Protein AF-A0A4Q5QWU9-F1 (afdb_monomer_lite)

Structure (mmCIF, N/CA/C/O backbone):
data_AF-A0A4Q5QWU9-F1
#
_entry.id   AF-A0A4Q5QWU9-F1
#
loop_
_atom_site.group_PDB
_atom_site.id
_atom_site.type_symbol
_atom_site.label_atom_id
_atom_site.label_alt_id
_atom_site.label_comp_id
_atom_site.label_asym_id
_atom_site.label_entity_id
_atom_site.label_seq_id
_atom_site.pdbx_PDB_ins_code
_atom_site.Cartn_x
_atom_site.Cartn_y
_atom_site.Cartn_z
_atom_site.occupancy
_atom_site.B_iso_or_equiv
_atom_site.auth_seq_id
_atom_site.auth_comp_id
_atom_site.auth_asym_id
_atom_site.auth_atom_id
_atom_site.pdbx_PDB_model_num
ATOM 1 N N . MET A 1 1 ? 18.704 -26.999 32.650 1.00 49.12 1 MET A N 1
ATOM 2 C CA . MET A 1 1 ? 18.261 -26.729 31.264 1.00 49.12 1 MET A CA 1
ATOM 3 C C . MET A 1 1 ? 18.144 -25.223 31.083 1.00 49.12 1 MET A C 1
ATOM 5 O O . MET A 1 1 ? 17.363 -24.600 31.787 1.00 49.12 1 MET A O 1
ATOM 9 N N . LYS A 1 2 ? 18.986 -24.620 30.233 1.00 46.88 2 LYS A N 1
ATOM 10 C CA . LYS A 1 2 ? 18.910 -23.190 29.887 1.00 46.88 2 LYS A CA 1
ATOM 11 C C . LYS A 1 2 ? 17.572 -22.952 29.181 1.00 46.88 2 LYS A C 1
ATOM 13 O O . LYS A 1 2 ? 17.348 -23.549 28.132 1.00 46.88 2 LYS A O 1
ATOM 18 N N . ASN A 1 3 ? 16.710 -22.102 29.743 1.00 41.75 3 ASN A N 1
ATOM 19 C CA . ASN A 1 3 ? 15.566 -21.567 29.003 1.00 41.75 3 ASN A CA 1
ATOM 20 C C . ASN A 1 3 ? 16.089 -21.004 27.673 1.00 41.75 3 ASN A C 1
ATOM 22 O O . ASN A 1 3 ? 17.043 -20.215 27.708 1.00 41.75 3 ASN A O 1
ATOM 26 N N . PRO A 1 4 ? 15.534 -21.397 26.513 1.00 54.53 4 PRO A N 1
ATOM 27 C CA . PRO A 1 4 ? 15.904 -20.749 25.271 1.00 54.53 4 PRO A CA 1
ATOM 28 C C . PRO A 1 4 ? 15.567 -19.265 25.422 1.00 54.53 4 PRO A C 1
ATOM 30 O O . PRO A 1 4 ? 14.455 -18.902 25.814 1.00 54.53 4 PRO A O 1
ATOM 33 N N . LEU A 1 5 ? 16.567 -18.413 25.184 1.00 51.91 5 LEU A N 1
ATOM 34 C CA . LEU A 1 5 ? 16.400 -16.963 25.162 1.00 51.91 5 LEU A CA 1
ATOM 35 C C . LEU A 1 5 ? 15.169 -16.632 24.303 1.00 51.91 5 LEU A C 1
ATOM 37 O O . LEU A 1 5 ? 15.026 -17.223 23.228 1.00 51.91 5 LEU A O 1
ATOM 41 N N . PRO A 1 6 ? 14.283 -15.715 24.737 1.00 49.53 6 PRO A N 1
ATOM 42 C CA . PRO A 1 6 ? 13.127 -15.345 23.941 1.00 49.53 6 PRO A CA 1
ATOM 43 C C . PRO A 1 6 ? 13.640 -14.878 22.583 1.00 49.53 6 PRO A C 1
ATOM 45 O O . PRO A 1 6 ? 14.413 -13.918 22.502 1.00 49.53 6 PRO A O 1
ATOM 48 N N . ARG A 1 7 ? 13.259 -15.604 21.524 1.00 50.22 7 ARG A N 1
ATOM 49 C CA . ARG A 1 7 ? 13.547 -15.241 20.136 1.00 50.22 7 ARG A CA 1
ATOM 50 C C . ARG A 1 7 ? 13.117 -13.783 20.013 1.00 50.22 7 ARG A C 1
ATOM 52 O O . ARG A 1 7 ? 11.936 -13.492 20.202 1.00 50.22 7 ARG A O 1
ATOM 59 N N . LYS A 1 8 ? 14.072 -12.859 19.842 1.00 44.19 8 LYS A N 1
ATOM 60 C CA . LYS A 1 8 ? 13.783 -11.425 19.727 1.00 44.19 8 LYS A CA 1
ATOM 61 C C . LYS A 1 8 ? 12.936 -11.255 18.470 1.00 44.19 8 LYS A C 1
ATOM 63 O O . LYS A 1 8 ? 13.466 -11.163 17.371 1.00 44.19 8 LYS A O 1
ATOM 68 N N . SER A 1 9 ? 11.621 -11.320 18.645 1.00 51.06 9 SER A N 1
ATOM 69 C CA . SER A 1 9 ? 10.653 -11.092 17.590 1.00 51.06 9 SER A CA 1
ATOM 70 C C . SER A 1 9 ? 10.872 -9.679 17.068 1.00 51.06 9 SER A C 1
ATOM 72 O O . SER A 1 9 ? 11.022 -8.739 17.855 1.00 51.06 9 SER A O 1
ATOM 74 N N . ILE A 1 10 ? 10.887 -9.541 15.744 1.00 51.66 10 ILE A N 1
ATOM 75 C CA . ILE A 1 10 ? 10.940 -8.256 15.032 1.00 51.66 10 ILE A CA 1
ATOM 76 C C . ILE A 1 10 ? 9.802 -7.326 15.517 1.00 51.66 10 ILE A C 1
ATOM 78 O O . ILE A 1 10 ? 9.908 -6.101 15.460 1.00 51.66 10 ILE A O 1
ATOM 82 N N . PHE A 1 11 ? 8.752 -7.895 16.120 1.00 54.22 11 PHE A N 1
ATOM 83 C CA . PHE A 1 11 ? 7.565 -7.198 16.587 1.00 54.22 11 PHE A CA 1
ATOM 84 C C . PHE A 1 11 ? 7.620 -6.809 18.073 1.00 54.22 11 PHE A C 1
ATOM 86 O O . PHE A 1 11 ? 6.927 -7.380 18.913 1.00 54.22 11 PHE A O 1
ATOM 93 N N . ARG A 1 12 ? 8.433 -5.800 18.424 1.00 59.25 12 ARG A N 1
ATOM 94 C CA . ARG A 1 12 ? 8.464 -5.233 19.794 1.00 59.25 12 ARG A CA 1
ATOM 95 C C . ARG A 1 12 ? 7.274 -4.323 20.122 1.00 59.25 12 ARG A C 1
ATOM 97 O O . ARG A 1 12 ? 6.899 -4.208 21.284 1.00 59.25 12 ARG A O 1
ATOM 104 N N . THR A 1 13 ? 6.690 -3.664 19.123 1.00 75.00 13 THR A N 1
ATOM 105 C CA . THR A 1 13 ? 5.561 -2.727 19.280 1.00 75.00 13 THR A CA 1
ATOM 106 C C . THR A 1 13 ? 4.543 -2.934 18.164 1.00 75.00 13 THR A C 1
ATOM 108 O O . THR A 1 13 ? 4.892 -3.446 17.104 1.00 75.00 13 THR A O 1
ATOM 111 N N . LYS A 1 14 ? 3.291 -2.491 18.333 1.00 77.56 14 LYS A N 1
ATOM 112 C CA . LYS A 1 14 ? 2.262 -2.608 17.278 1.00 77.56 14 LYS A CA 1
ATOM 113 C C . LYS A 1 14 ? 2.623 -1.909 15.954 1.00 77.56 14 LYS A C 1
ATOM 115 O O . LYS A 1 14 ? 2.041 -2.238 14.932 1.00 77.56 14 LYS A O 1
ATOM 120 N N . PHE A 1 15 ? 3.578 -0.975 15.972 1.00 86.69 15 PHE A N 1
ATOM 121 C CA . PHE A 1 15 ? 4.053 -0.246 14.790 1.00 86.69 15 PHE A CA 1
ATOM 122 C C . PHE A 1 15 ? 5.257 -0.900 14.100 1.00 86.69 15 PHE A C 1
ATOM 124 O O . PHE A 1 15 ? 5.621 -0.487 13.009 1.00 86.69 15 PHE A O 1
ATOM 131 N N . SER A 1 16 ? 5.853 -1.945 14.678 1.00 87.38 16 SER A N 1
ATOM 132 C CA . SER A 1 16 ? 6.936 -2.720 14.042 1.00 87.38 16 SER A CA 1
ATOM 133 C C . SER A 1 16 ? 6.596 -3.205 12.626 1.00 87.38 16 SER A C 1
ATOM 135 O O . SER A 1 16 ? 7.453 -3.165 11.749 1.00 87.38 16 SER A O 1
ATOM 137 N N . ILE A 1 17 ? 5.332 -3.568 12.376 1.00 89.44 17 ILE A N 1
ATOM 138 C CA . ILE A 1 17 ? 4.850 -3.946 11.042 1.00 89.44 17 ILE A CA 1
ATOM 139 C C . ILE A 1 17 ? 4.966 -2.800 10.027 1.00 89.44 17 ILE A C 1
ATOM 141 O O . ILE A 1 17 ? 5.280 -3.051 8.874 1.00 89.44 17 ILE A O 1
ATOM 145 N N . VAL A 1 18 ? 4.785 -1.544 10.447 1.00 92.31 18 VAL A N 1
ATOM 146 C CA . VAL A 1 18 ? 4.931 -0.370 9.569 1.00 92.31 18 VAL A CA 1
ATOM 147 C C . VAL A 1 18 ? 6.374 -0.256 9.086 1.00 92.31 18 VAL A C 1
ATOM 149 O O . VAL A 1 18 ? 6.605 -0.080 7.895 1.00 92.31 18 VAL A O 1
ATOM 152 N N . TYR A 1 19 ? 7.345 -0.438 9.985 1.00 91.56 19 TYR A N 1
ATOM 153 C CA . TYR A 1 19 ? 8.763 -0.436 9.619 1.00 91.56 19 TYR A CA 1
ATOM 154 C C . TYR A 1 19 ? 9.132 -1.621 8.721 1.00 91.56 19 TYR A C 1
ATOM 156 O O . TYR A 1 19 ? 9.894 -1.449 7.774 1.00 91.56 19 TYR A O 1
ATOM 164 N N . ALA A 1 20 ? 8.573 -2.808 8.984 1.00 91.94 20 ALA A N 1
ATOM 165 C CA . ALA A 1 20 ? 8.790 -3.983 8.141 1.00 91.94 20 ALA A CA 1
ATOM 166 C C . ALA A 1 20 ? 8.251 -3.771 6.717 1.00 91.94 20 ALA A C 1
ATOM 168 O O . ALA A 1 20 ? 8.936 -4.093 5.751 1.00 91.94 20 ALA A O 1
ATOM 169 N N . LEU A 1 21 ? 7.058 -3.183 6.581 1.00 93.50 21 LEU A N 1
ATOM 170 C CA . LEU A 1 21 ? 6.472 -2.854 5.282 1.00 93.50 21 LEU A CA 1
ATOM 171 C C . LEU A 1 21 ? 7.240 -1.750 4.558 1.00 93.50 21 LEU A C 1
ATOM 173 O O . LEU A 1 21 ? 7.446 -1.857 3.355 1.00 93.50 21 LEU A O 1
ATOM 177 N N . LEU A 1 22 ? 7.696 -0.722 5.276 1.00 95.19 22 LEU A N 1
ATOM 178 C CA . LEU A 1 22 ? 8.539 0.328 4.707 1.00 95.19 22 LEU A CA 1
ATOM 179 C C . LEU A 1 22 ? 9.830 -0.268 4.140 1.00 95.19 22 LEU A C 1
ATOM 181 O O . LEU A 1 22 ? 10.162 -0.024 2.983 1.00 95.19 22 LEU A O 1
ATOM 185 N N . LEU A 1 23 ? 10.520 -1.106 4.920 1.00 94.44 23 LEU A N 1
ATOM 186 C CA . LEU A 1 23 ? 11.720 -1.800 4.458 1.00 94.44 23 LEU A CA 1
ATOM 187 C C . LEU A 1 23 ? 11.419 -2.693 3.249 1.00 94.44 23 LEU A C 1
ATOM 189 O O . LEU A 1 23 ? 12.174 -2.678 2.284 1.00 94.44 23 LEU A O 1
ATOM 193 N N . PHE A 1 24 ? 10.306 -3.430 3.277 1.00 94.88 24 PHE A N 1
ATOM 194 C CA . PHE A 1 24 ? 9.885 -4.270 2.159 1.00 94.88 24 PHE A CA 1
ATOM 195 C C . PHE A 1 24 ? 9.682 -3.458 0.872 1.00 94.88 24 PHE A C 1
ATOM 197 O O . PHE A 1 24 ? 10.197 -3.856 -0.169 1.00 94.88 24 PHE A O 1
ATOM 204 N N . VAL A 1 25 ? 9.006 -2.304 0.939 1.00 96.06 25 VAL A N 1
ATOM 205 C CA . VAL A 1 25 ? 8.810 -1.408 -0.217 1.00 96.06 25 VAL A CA 1
ATOM 206 C C . VAL A 1 25 ? 10.153 -0.918 -0.755 1.00 96.06 25 VAL A C 1
ATOM 208 O O . VAL A 1 25 ? 10.380 -0.982 -1.960 1.00 96.06 25 VAL A O 1
ATOM 211 N N . LEU A 1 26 ? 11.058 -0.465 0.120 1.00 97.19 26 LEU A N 1
ATOM 212 C CA . LEU A 1 26 ? 12.381 0.021 -0.285 1.00 97.19 26 LEU A CA 1
ATOM 213 C C . LEU A 1 26 ? 13.220 -1.082 -0.938 1.00 97.19 26 LEU A C 1
ATOM 215 O O . LEU A 1 26 ? 13.823 -0.859 -1.984 1.00 97.19 26 LEU A O 1
ATOM 219 N N . CYS A 1 27 ? 13.233 -2.282 -0.354 1.00 96.88 27 CYS A N 1
ATOM 220 C CA . CYS A 1 27 ? 13.931 -3.429 -0.926 1.00 96.88 27 CYS A CA 1
ATOM 221 C C . CYS A 1 27 ? 13.339 -3.823 -2.281 1.00 96.88 27 CYS A C 1
ATOM 223 O O . CYS A 1 27 ? 14.091 -4.033 -3.227 1.00 96.88 27 CYS A O 1
ATOM 225 N N . LEU A 1 28 ? 12.011 -3.894 -2.397 1.00 97.25 28 LEU A N 1
ATOM 226 C CA . LEU A 1 28 ? 11.349 -4.241 -3.650 1.00 97.25 28 LEU A CA 1
ATOM 227 C C . LEU A 1 28 ? 11.597 -3.183 -4.733 1.00 97.25 28 LEU A C 1
ATOM 229 O O . LEU A 1 28 ? 11.886 -3.549 -5.869 1.00 97.25 28 LEU A O 1
ATOM 233 N N . SER A 1 29 ? 11.544 -1.891 -4.395 1.00 96.69 29 SER A N 1
ATOM 234 C CA . SER A 1 29 ? 11.828 -0.814 -5.352 1.00 96.69 29 SER A CA 1
ATOM 235 C C . SER A 1 29 ? 13.288 -0.828 -5.803 1.00 96.69 29 SER A C 1
ATOM 237 O O . SER A 1 29 ? 13.567 -0.712 -6.994 1.00 96.69 29 SER A O 1
ATOM 239 N N . LEU A 1 30 ? 14.229 -1.071 -4.883 1.00 97.00 30 LEU A N 1
ATOM 240 C CA . LEU A 1 30 ? 15.642 -1.225 -5.224 1.00 97.00 30 LEU A CA 1
ATOM 241 C C . LEU A 1 30 ? 15.872 -2.430 -6.144 1.00 97.00 30 LEU A C 1
ATOM 243 O O . LEU A 1 30 ? 16.570 -2.301 -7.146 1.00 97.00 30 LEU A O 1
ATOM 247 N N . LEU A 1 31 ? 15.269 -3.582 -5.836 1.00 97.06 31 LEU A N 1
ATOM 248 C CA . LEU A 1 31 ? 15.338 -4.775 -6.686 1.00 97.06 31 LEU A CA 1
ATOM 249 C C . LEU A 1 31 ? 14.749 -4.506 -8.071 1.00 97.06 31 LEU A C 1
ATOM 251 O O . LEU A 1 31 ? 15.361 -4.873 -9.071 1.00 97.06 31 LEU A O 1
ATOM 255 N N . THR A 1 32 ? 13.610 -3.813 -8.128 1.00 96.56 32 THR A N 1
ATOM 256 C CA . THR A 1 32 ? 12.978 -3.407 -9.387 1.00 96.56 32 THR A CA 1
ATOM 257 C C . THR A 1 32 ? 13.928 -2.503 -10.169 1.00 96.56 32 THR A C 1
ATOM 259 O O . THR A 1 32 ? 14.286 -2.834 -11.292 1.00 96.56 32 THR A O 1
ATOM 262 N N . ARG A 1 33 ? 14.479 -1.445 -9.563 1.00 95.31 33 ARG A N 1
ATOM 263 C CA . ARG A 1 33 ? 15.444 -0.550 -10.222 1.00 95.31 33 ARG A CA 1
ATOM 264 C C . ARG A 1 33 ? 16.677 -1.280 -10.745 1.00 95.31 33 ARG A C 1
ATOM 266 O O . ARG A 1 33 ? 17.085 -1.024 -11.872 1.00 95.31 33 ARG A O 1
ATOM 273 N N . ILE A 1 34 ? 17.259 -2.181 -9.951 1.00 95.25 34 ILE A N 1
ATOM 274 C CA . ILE A 1 34 ? 18.391 -3.007 -10.389 1.00 95.25 34 ILE A CA 1
ATOM 275 C C . ILE A 1 34 ? 17.973 -3.842 -11.600 1.00 95.25 34 ILE A C 1
ATOM 277 O O . ILE A 1 34 ? 18.676 -3.836 -12.603 1.00 95.25 34 ILE A O 1
ATOM 281 N N . SER A 1 35 ? 16.819 -4.511 -11.539 1.00 95.06 35 SER A N 1
ATOM 282 C CA . SER A 1 35 ? 16.332 -5.334 -12.648 1.00 95.06 35 SER A CA 1
ATOM 283 C C . SER A 1 35 ? 16.125 -4.524 -13.929 1.00 95.06 35 SER A C 1
ATOM 285 O O . SER A 1 35 ? 16.582 -4.953 -14.984 1.00 95.06 35 SER A O 1
ATOM 287 N N . LEU A 1 36 ? 15.541 -3.324 -13.838 1.00 93.94 36 LEU A N 1
ATOM 288 C CA . LEU A 1 36 ? 15.345 -2.435 -14.984 1.00 93.94 36 LEU A CA 1
ATOM 289 C C . LEU A 1 36 ? 16.685 -1.961 -15.550 1.00 93.94 36 LEU A C 1
ATOM 291 O O . LEU A 1 36 ? 16.904 -2.035 -16.755 1.00 93.94 36 LEU A O 1
ATOM 295 N N . PHE A 1 37 ? 17.618 -1.551 -14.690 1.00 91.69 37 PHE A N 1
ATOM 296 C CA . PHE A 1 37 ? 18.948 -1.118 -15.115 1.00 91.69 37 PHE A CA 1
ATOM 297 C C . PHE A 1 37 ? 19.704 -2.213 -15.883 1.00 91.69 37 PHE A C 1
ATOM 299 O O . PHE A 1 37 ? 20.356 -1.917 -16.879 1.00 91.69 37 PHE A O 1
ATOM 306 N N . LEU A 1 38 ? 19.565 -3.483 -15.484 1.00 90.94 38 LEU A N 1
ATOM 307 C CA . LEU A 1 38 ? 20.198 -4.615 -16.172 1.00 90.94 38 LEU A CA 1
ATOM 308 C C . LEU A 1 38 ? 19.680 -4.843 -17.603 1.00 90.94 38 LEU A C 1
ATOM 310 O O . LEU A 1 38 ? 20.369 -5.483 -18.392 1.00 90.94 38 LEU A O 1
ATOM 314 N N . THR A 1 39 ? 18.496 -4.331 -17.950 1.00 91.25 39 THR A N 1
ATOM 315 C CA . THR A 1 39 ? 17.954 -4.422 -19.321 1.00 91.25 39 THR A CA 1
ATOM 316 C C . THR A 1 39 ? 18.493 -3.336 -20.255 1.00 91.25 39 THR A C 1
ATOM 318 O O . THR A 1 39 ? 18.392 -3.462 -21.477 1.00 91.25 39 THR A O 1
ATOM 321 N N . VAL A 1 40 ? 19.096 -2.275 -19.708 1.00 86.31 40 VAL A N 1
ATOM 322 C CA . VAL A 1 40 ? 19.572 -1.132 -20.490 1.00 86.31 40 VAL A CA 1
ATOM 323 C C . VAL A 1 40 ? 20.810 -1.529 -21.293 1.00 86.31 40 VAL A C 1
ATOM 325 O O . VAL A 1 40 ? 21.903 -1.726 -20.764 1.00 86.31 40 VAL A O 1
ATOM 328 N N . SER A 1 41 ? 20.643 -1.616 -22.611 1.00 69.81 41 SER A N 1
ATOM 329 C CA . SER A 1 41 ? 21.711 -1.958 -23.552 1.00 69.81 41 SER A CA 1
ATOM 330 C C . SER A 1 41 ? 22.422 -0.703 -24.060 1.00 69.81 41 SER A C 1
ATOM 332 O O . SER A 1 41 ? 22.253 -0.304 -25.208 1.00 69.81 41 SER A O 1
ATOM 334 N N . SER A 1 42 ? 23.235 -0.062 -23.222 1.00 66.50 42 SER A N 1
ATOM 335 C CA . SER A 1 42 ? 24.051 1.082 -23.653 1.00 66.50 42 SER A CA 1
ATOM 336 C C . SER A 1 42 ? 25.473 0.997 -23.111 1.00 66.50 42 SER A C 1
ATOM 338 O O . SER A 1 42 ? 25.715 1.091 -21.907 1.00 66.50 42 SER 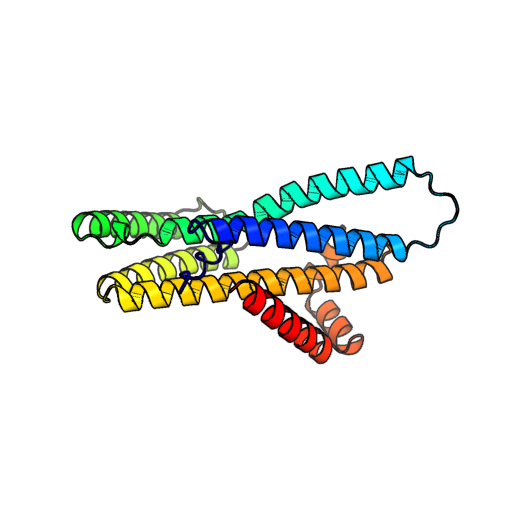A O 1
ATOM 340 N N . LYS A 1 43 ? 26.435 0.842 -24.024 1.00 69.75 43 LYS A N 1
ATOM 341 C CA . LYS A 1 43 ? 27.862 0.960 -23.716 1.00 69.75 43 LYS A CA 1
ATOM 342 C C . LYS A 1 43 ? 28.205 2.446 -23.587 1.00 69.75 43 LYS A C 1
ATOM 344 O O . LYS A 1 43 ? 28.009 3.185 -24.545 1.00 69.75 43 LYS A O 1
ATOM 349 N N . GLY A 1 44 ? 28.730 2.863 -22.434 1.00 80.12 44 GLY A N 1
ATOM 350 C CA . GLY A 1 44 ? 29.302 4.205 -22.254 1.00 80.12 44 GLY A CA 1
ATOM 351 C C . GLY A 1 44 ? 28.564 5.157 -21.309 1.00 80.12 44 GLY A C 1
ATOM 352 O O . GLY A 1 44 ? 28.945 6.322 -21.266 1.00 80.12 44 GLY A O 1
ATOM 353 N N . ILE A 1 45 ? 27.565 4.703 -20.538 1.00 84.44 45 ILE A N 1
ATOM 354 C CA . ILE A 1 45 ? 27.003 5.537 -19.459 1.00 84.44 45 ILE A CA 1
ATOM 355 C C . ILE A 1 45 ? 28.094 5.748 -18.393 1.00 84.44 45 ILE A C 1
ATOM 357 O O . ILE A 1 45 ? 28.631 4.757 -17.881 1.00 84.44 45 ILE A O 1
ATOM 361 N N . PRO A 1 46 ? 28.447 6.998 -18.048 1.00 90.88 46 PRO A N 1
ATOM 362 C CA . PRO A 1 46 ? 29.416 7.256 -16.997 1.00 90.88 46 PRO A CA 1
ATOM 363 C C . PRO A 1 46 ? 28.848 6.833 -15.636 1.00 90.88 46 PRO A C 1
ATOM 365 O O . PRO A 1 46 ? 27.656 6.956 -15.356 1.00 90.88 46 PRO A O 1
ATOM 368 N N . LEU A 1 47 ? 29.721 6.335 -14.758 1.00 88.94 47 LEU A N 1
ATOM 369 C CA . LEU A 1 47 ? 29.322 5.836 -13.437 1.00 88.94 47 LEU A CA 1
ATOM 370 C C . LEU A 1 47 ? 28.609 6.907 -12.590 1.00 88.94 47 LEU A C 1
ATOM 372 O O . LEU A 1 47 ? 27.758 6.572 -11.769 1.00 88.94 47 LEU A O 1
ATOM 376 N N . THR A 1 48 ? 28.940 8.182 -12.801 1.00 92.88 48 THR A N 1
ATOM 377 C CA . THR A 1 48 ? 28.312 9.329 -12.133 1.00 92.88 48 THR A CA 1
ATOM 378 C C . THR A 1 48 ? 26.807 9.365 -12.353 1.00 92.88 48 THR A C 1
ATOM 380 O O . THR A 1 48 ? 26.063 9.463 -11.382 1.00 92.88 48 THR A O 1
ATOM 383 N N . ASP A 1 49 ? 26.363 9.181 -13.594 1.00 90.81 49 ASP A N 1
ATOM 384 C CA . ASP A 1 49 ? 24.953 9.290 -13.975 1.00 90.81 49 ASP A CA 1
ATOM 385 C C . ASP A 1 49 ? 24.154 8.108 -13.417 1.00 90.81 49 ASP A C 1
ATOM 387 O O . ASP A 1 49 ? 23.008 8.253 -12.993 1.00 90.81 49 ASP A O 1
ATOM 391 N N . VAL A 1 50 ? 24.784 6.928 -13.341 1.00 91.56 50 VAL A N 1
ATOM 392 C CA . VAL A 1 50 ? 24.192 5.748 -12.696 1.00 91.56 50 VAL A CA 1
ATOM 393 C C . VAL A 1 50 ? 24.002 5.997 -11.201 1.00 91.56 50 VAL A C 1
ATOM 395 O O . VAL A 1 50 ? 22.920 5.752 -10.669 1.00 91.56 50 VAL A O 1
ATOM 398 N N . ILE A 1 51 ? 25.028 6.500 -10.509 1.00 94.19 51 ILE A N 1
ATOM 399 C CA . ILE A 1 51 ? 24.938 6.810 -9.076 1.00 94.19 51 ILE A CA 1
ATOM 400 C C . ILE A 1 51 ? 23.858 7.866 -8.829 1.00 94.19 51 ILE A C 1
ATOM 402 O O . ILE A 1 51 ? 23.027 7.689 -7.937 1.00 94.19 51 ILE A O 1
ATOM 406 N N . GLU A 1 52 ? 23.831 8.928 -9.633 1.00 94.81 52 GLU A N 1
ATOM 407 C CA . GLU A 1 52 ? 22.833 9.990 -9.537 1.00 94.81 52 GLU A CA 1
ATOM 408 C C . GLU A 1 52 ? 21.411 9.446 -9.717 1.00 94.81 52 GLU A C 1
ATOM 410 O O . GLU A 1 52 ? 20.560 9.656 -8.850 1.00 94.81 52 GLU A O 1
ATOM 415 N N . ALA A 1 53 ? 21.162 8.657 -10.766 1.00 92.31 53 ALA A N 1
ATOM 416 C CA . ALA A 1 53 ? 19.857 8.047 -11.013 1.00 92.31 53 ALA A CA 1
ATOM 417 C C . ALA A 1 53 ? 19.404 7.144 -9.851 1.00 92.31 53 ALA A C 1
ATOM 419 O O . ALA A 1 53 ? 18.236 7.170 -9.449 1.00 92.31 53 ALA A O 1
ATOM 420 N N . PHE A 1 54 ? 20.320 6.364 -9.269 1.00 95.56 54 PHE A N 1
ATOM 421 C CA . PHE A 1 54 ? 20.010 5.511 -8.122 1.00 95.56 54 PHE A CA 1
ATOM 422 C C . PHE A 1 54 ? 19.725 6.311 -6.848 1.00 95.56 54 PHE A C 1
ATOM 424 O O . PHE A 1 54 ? 18.821 5.924 -6.102 1.00 95.56 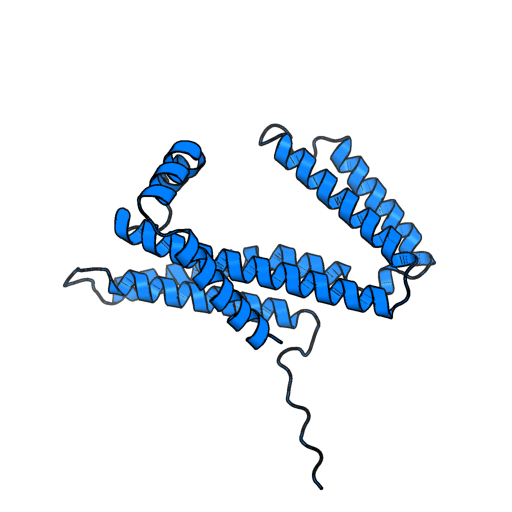54 PHE A O 1
ATOM 431 N N . LEU A 1 55 ? 20.441 7.411 -6.603 1.00 97.00 55 LEU A N 1
ATOM 432 C CA . LEU A 1 55 ? 20.224 8.288 -5.449 1.00 97.00 55 LEU A CA 1
ATOM 433 C C . LEU A 1 55 ? 18.907 9.059 -5.558 1.00 97.00 55 LEU A C 1
ATOM 435 O O . LEU A 1 55 ? 18.123 9.052 -4.608 1.00 97.00 55 LEU A O 1
ATOM 439 N N . ILE A 1 56 ? 18.628 9.663 -6.717 1.00 95.88 56 ILE A N 1
ATOM 440 C CA . ILE A 1 56 ? 17.353 10.346 -6.987 1.00 95.88 56 ILE A CA 1
ATOM 441 C C . ILE A 1 56 ? 16.201 9.350 -6.844 1.00 95.88 56 ILE A C 1
ATOM 443 O O . ILE A 1 56 ? 15.222 9.617 -6.144 1.00 95.88 56 ILE A O 1
ATOM 447 N N . GLY A 1 57 ? 16.345 8.164 -7.440 1.00 95.31 57 GLY A N 1
ATOM 448 C CA . GLY A 1 57 ? 15.358 7.100 -7.322 1.00 95.31 57 GLY A CA 1
ATOM 449 C C . GLY A 1 57 ? 15.139 6.661 -5.873 1.00 95.31 57 GLY A C 1
ATOM 450 O O . GLY A 1 57 ? 13.999 6.486 -5.456 1.00 95.31 57 GLY A O 1
ATOM 451 N N . PHE A 1 58 ? 16.201 6.518 -5.076 1.00 96.31 58 PHE A N 1
ATOM 452 C CA . PHE A 1 58 ? 16.080 6.150 -3.664 1.00 96.31 58 PHE A CA 1
ATOM 453 C C . PHE A 1 58 ? 15.371 7.235 -2.843 1.00 96.31 58 PHE A C 1
ATOM 455 O O . PHE A 1 58 ? 14.539 6.915 -1.995 1.00 96.31 58 PHE A O 1
ATOM 462 N N . GLY A 1 59 ? 15.636 8.515 -3.124 1.00 97.31 59 GLY A N 1
ATOM 463 C CA . GLY A 1 59 ? 14.902 9.629 -2.520 1.00 97.31 59 GLY A CA 1
ATOM 464 C C . GLY A 1 59 ? 13.402 9.568 -2.826 1.00 97.31 59 GLY A C 1
ATOM 465 O O . GLY A 1 59 ? 12.578 9.714 -1.920 1.00 97.31 59 GLY A O 1
ATOM 466 N N . TYR A 1 60 ? 13.043 9.274 -4.079 1.00 94.94 60 TYR A N 1
ATOM 467 C CA . TYR A 1 60 ? 11.652 9.062 -4.480 1.00 94.94 60 TYR A CA 1
ATOM 468 C C . TYR A 1 60 ? 11.026 7.857 -3.763 1.00 94.94 60 TYR A C 1
ATOM 470 O O . TYR A 1 60 ? 9.925 7.969 -3.226 1.00 94.94 60 TYR A O 1
ATOM 478 N N . ASP A 1 61 ? 11.737 6.731 -3.669 1.00 95.88 61 ASP A N 1
ATOM 479 C CA . ASP A 1 61 ? 11.246 5.545 -2.958 1.00 95.88 61 ASP A CA 1
ATOM 480 C C . ASP A 1 61 ? 10.988 5.824 -1.479 1.00 95.88 61 ASP A C 1
ATOM 482 O O . ASP A 1 61 ? 10.003 5.337 -0.927 1.00 95.88 61 ASP A O 1
ATOM 486 N N . LEU A 1 62 ? 11.852 6.602 -0.821 1.00 96.44 62 LEU A N 1
ATOM 487 C CA . LEU A 1 62 ? 11.678 6.982 0.579 1.00 96.44 62 LEU A CA 1
ATOM 488 C C . LEU A 1 62 ? 10.387 7.786 0.769 1.00 96.44 62 LEU A C 1
ATOM 490 O O . LEU A 1 62 ? 9.608 7.509 1.682 1.00 96.44 62 LEU A O 1
ATOM 494 N N . LEU A 1 63 ? 10.137 8.748 -0.120 1.00 96.88 63 LEU A N 1
ATOM 495 C CA . LEU A 1 63 ? 8.938 9.577 -0.080 1.00 96.88 63 LEU A CA 1
ATOM 496 C C . LEU A 1 63 ? 7.680 8.740 -0.342 1.00 96.88 63 LEU A C 1
ATOM 498 O O . LEU A 1 63 ? 6.737 8.776 0.450 1.00 96.88 63 LEU A O 1
ATOM 502 N N . ILE A 1 64 ? 7.676 7.943 -1.412 1.00 94.50 64 ILE A N 1
ATOM 503 C CA . ILE A 1 64 ? 6.523 7.120 -1.788 1.00 94.50 64 ILE A CA 1
ATOM 504 C C . ILE A 1 64 ? 6.256 6.023 -0.758 1.00 94.50 64 ILE A C 1
ATOM 506 O O . ILE A 1 64 ? 5.111 5.839 -0.356 1.00 94.50 64 ILE A O 1
ATOM 510 N N . SER A 1 65 ? 7.282 5.323 -0.271 1.00 94.81 65 SER A N 1
ATOM 511 C CA . SER A 1 65 ? 7.115 4.313 0.783 1.00 94.81 65 SER A CA 1
ATOM 512 C C . SER A 1 65 ? 6.557 4.926 2.067 1.00 94.81 65 SER A C 1
ATOM 514 O O . SER A 1 65 ? 5.663 4.337 2.676 1.00 94.81 65 SER A O 1
ATOM 516 N N . GLY A 1 66 ? 7.002 6.134 2.432 1.00 94.06 66 GLY A N 1
ATOM 517 C CA . GLY A 1 66 ? 6.439 6.918 3.528 1.00 94.06 66 GLY A CA 1
ATOM 518 C C . GLY A 1 66 ? 4.942 7.166 3.354 1.00 94.06 66 GLY A C 1
ATOM 519 O O . GLY A 1 66 ? 4.175 6.896 4.275 1.00 94.06 66 GLY A O 1
ATOM 520 N N . LEU A 1 67 ? 4.508 7.601 2.167 1.00 95.06 67 LEU A N 1
ATOM 521 C CA . LEU A 1 67 ? 3.090 7.817 1.856 1.00 95.06 67 LEU A CA 1
ATOM 522 C C . LEU A 1 67 ? 2.279 6.515 1.889 1.00 95.06 67 LEU A C 1
ATOM 524 O O . LEU A 1 67 ? 1.198 6.468 2.479 1.00 95.06 67 LEU A O 1
ATOM 528 N N . LEU A 1 68 ? 2.812 5.443 1.302 1.00 94.62 68 LEU A N 1
ATOM 529 C CA . LEU A 1 68 ? 2.133 4.153 1.186 1.00 94.62 68 LEU A CA 1
ATOM 530 C C . LEU A 1 68 ? 1.841 3.508 2.545 1.00 94.62 68 LEU A C 1
ATOM 532 O O . LEU A 1 68 ? 0.824 2.832 2.694 1.00 94.62 68 LEU A O 1
ATOM 536 N N . VAL A 1 69 ? 2.688 3.719 3.557 1.00 93.25 69 VAL A N 1
ATOM 537 C CA . VAL A 1 69 ? 2.467 3.125 4.885 1.00 93.25 69 VAL A CA 1
ATOM 538 C C . VAL A 1 69 ? 1.501 3.922 5.772 1.00 93.25 69 VAL A C 1
ATOM 540 O O . VAL A 1 69 ? 1.030 3.383 6.780 1.00 93.25 69 VAL A O 1
ATOM 543 N N . ILE A 1 70 ? 1.148 5.165 5.411 1.00 93.50 70 ILE A N 1
ATOM 544 C CA . ILE A 1 70 ? 0.249 6.030 6.200 1.00 93.50 70 ILE A CA 1
ATOM 545 C C . ILE A 1 70 ? -1.109 5.364 6.477 1.00 93.50 70 ILE A C 1
ATOM 547 O O . ILE A 1 70 ? -1.496 5.316 7.649 1.00 93.50 70 ILE A O 1
ATOM 551 N N . PRO A 1 71 ? -1.835 4.794 5.491 1.00 90.62 71 PRO A N 1
ATOM 552 C CA . PRO A 1 71 ? -3.131 4.165 5.749 1.00 90.62 71 PRO A CA 1
ATOM 553 C C . PRO A 1 71 ? -3.057 3.031 6.782 1.00 90.62 71 PRO A C 1
ATOM 555 O O . PRO A 1 71 ? -3.934 2.900 7.640 1.00 90.62 71 PRO A O 1
ATOM 558 N N . ILE A 1 72 ? -1.979 2.241 6.756 1.00 91.31 72 ILE A N 1
ATOM 559 C CA . ILE A 1 72 ? -1.752 1.144 7.707 1.00 91.31 72 ILE A CA 1
ATOM 560 C C . ILE A 1 72 ? -1.413 1.702 9.091 1.00 91.31 72 ILE A C 1
ATOM 562 O O . ILE A 1 72 ? -1.954 1.234 10.096 1.00 91.31 72 ILE A O 1
ATOM 566 N N . ALA A 1 73 ? -0.566 2.730 9.164 1.00 92.56 73 ALA A N 1
ATOM 567 C CA . ALA A 1 73 ? -0.245 3.401 10.418 1.00 92.56 73 ALA A CA 1
ATOM 568 C C . ALA A 1 73 ? -1.507 3.987 11.077 1.00 92.56 73 ALA A C 1
ATOM 570 O O . ALA A 1 73 ? -1.754 3.724 12.257 1.00 92.56 73 ALA A O 1
ATOM 571 N N . ILE A 1 74 ? -2.353 4.683 10.308 1.00 90.94 74 ILE A N 1
ATOM 572 C CA . ILE A 1 74 ? -3.653 5.201 10.759 1.00 90.94 74 ILE A CA 1
ATOM 573 C C . ILE A 1 74 ? -4.535 4.051 11.254 1.00 90.94 74 ILE A C 1
ATOM 575 O O . ILE A 1 74 ? -5.067 4.115 12.363 1.00 90.94 74 ILE A O 1
ATOM 579 N N . HIS A 1 75 ? -4.647 2.959 10.493 1.00 90.12 75 HIS A N 1
ATOM 580 C CA . HIS A 1 75 ? -5.431 1.795 10.905 1.00 90.12 75 HIS A CA 1
ATOM 581 C C . HIS A 1 75 ? -5.007 1.265 12.287 1.00 90.12 75 HIS A C 1
ATOM 583 O O . HIS A 1 75 ? -5.864 0.988 13.130 1.00 90.12 75 HIS A O 1
ATOM 589 N N . LEU A 1 76 ? -3.699 1.164 12.547 1.00 90.88 76 LEU A N 1
ATOM 590 C CA . LEU A 1 76 ? -3.121 0.670 13.806 1.00 90.88 76 LEU A CA 1
ATOM 591 C C . LEU A 1 76 ? -3.317 1.618 15.000 1.00 90.88 76 LEU A C 1
ATOM 593 O O . LEU A 1 76 ? -3.356 1.168 16.157 1.00 90.88 76 LEU A O 1
ATOM 597 N N . VAL A 1 77 ? -3.454 2.925 14.760 1.00 90.00 77 VAL A N 1
ATOM 598 C CA . VAL A 1 77 ? -3.796 3.898 15.811 1.00 90.00 77 VAL A CA 1
ATOM 599 C C . VAL A 1 77 ? -5.156 3.544 16.414 1.00 90.00 77 VAL A C 1
ATOM 601 O O . V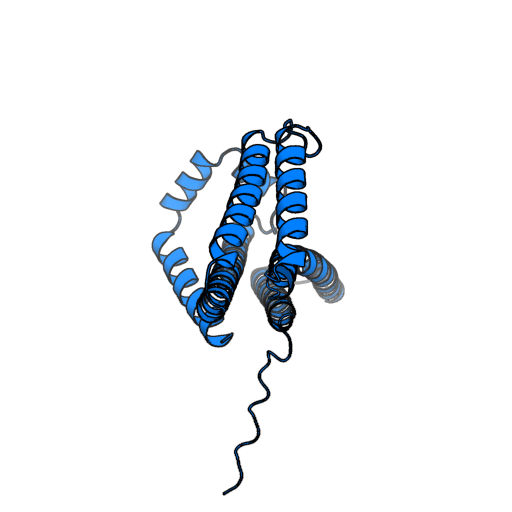AL A 1 77 ? -5.265 3.389 17.633 1.00 90.00 77 VAL A O 1
ATOM 604 N N . PHE A 1 78 ? -6.152 3.267 15.569 1.00 87.31 78 PHE A N 1
ATOM 605 C CA . PHE A 1 78 ? -7.523 2.954 15.985 1.00 87.31 78 PHE A CA 1
ATOM 606 C C . PHE A 1 78 ? -7.766 1.481 16.371 1.00 87.31 78 PHE A C 1
ATOM 608 O O . PHE A 1 78 ? -8.910 1.023 16.440 1.00 87.31 78 PHE A O 1
ATOM 615 N N . GLN A 1 79 ? -6.703 0.718 16.637 1.00 85.69 79 GLN A N 1
ATOM 616 C CA . GLN A 1 79 ? -6.770 -0.653 17.157 1.00 85.69 79 GLN A CA 1
ATOM 617 C C . GLN A 1 79 ? -6.543 -0.733 18.682 1.00 85.69 79 GLN A C 1
ATOM 619 O O . GLN A 1 79 ? -6.150 -1.780 19.193 1.00 85.69 79 GLN A O 1
ATOM 624 N N . ASN A 1 80 ? -6.766 0.349 19.434 1.00 86.25 80 ASN A N 1
ATOM 625 C CA . ASN A 1 80 ? -6.604 0.360 20.893 1.00 86.25 80 ASN A CA 1
ATOM 626 C C . ASN A 1 80 ? -7.880 -0.109 21.627 1.00 86.25 80 ASN A C 1
ATOM 628 O O . ASN A 1 80 ? -8.991 0.246 21.240 1.00 86.25 80 ASN A O 1
ATOM 632 N N . ASP A 1 81 ? -7.728 -0.866 22.718 1.00 88.69 81 ASP A N 1
ATOM 633 C CA . ASP A 1 81 ? -8.842 -1.249 23.594 1.00 88.69 81 ASP A CA 1
ATOM 634 C C . ASP A 1 81 ? -9.397 -0.112 24.442 1.00 88.69 81 ASP A C 1
ATOM 636 O O . ASP A 1 81 ? -10.556 -0.182 24.847 1.00 88.69 81 ASP A O 1
ATOM 640 N N . PHE A 1 82 ? -8.613 0.945 24.652 1.00 89.19 82 PHE A N 1
ATOM 641 C CA . PHE A 1 82 ? -9.052 2.160 25.336 1.00 89.19 82 PHE A CA 1
ATOM 642 C C . PHE A 1 82 ? -10.367 2.720 24.765 1.00 89.19 82 PHE A C 1
ATOM 644 O O . PHE A 1 82 ? -11.245 3.127 25.520 1.00 89.19 82 PHE A O 1
ATOM 651 N N . ILE A 1 83 ? -10.544 2.643 23.440 1.00 92.31 83 ILE A N 1
ATOM 652 C CA . ILE A 1 83 ? -11.733 3.139 22.728 1.00 92.31 83 ILE A CA 1
ATOM 653 C C . ILE A 1 83 ? -13.020 2.446 23.204 1.00 92.31 83 ILE A C 1
ATOM 655 O O . ILE A 1 83 ? -14.087 3.045 23.182 1.00 92.31 83 ILE A O 1
ATOM 659 N N . TYR A 1 84 ? -12.931 1.199 23.670 1.00 94.31 84 TYR A N 1
ATOM 660 C CA . TYR A 1 84 ? -14.089 0.396 24.067 1.00 94.31 84 TYR A CA 1
ATOM 661 C C . TYR A 1 84 ? -14.446 0.526 25.556 1.00 94.31 84 TYR A C 1
ATOM 663 O O . TYR A 1 84 ? -15.328 -0.183 26.041 1.00 94.31 84 TYR A O 1
ATOM 671 N N . GLN A 1 85 ? -13.784 1.409 26.308 1.00 93.56 85 GLN A N 1
ATOM 672 C CA . GLN A 1 85 ? -14.211 1.744 27.668 1.00 93.56 85 GLN A CA 1
ATOM 673 C C . GLN A 1 85 ? -15.546 2.499 27.621 1.00 93.56 85 GLN A C 1
ATOM 675 O O . GLN A 1 85 ? -15.724 3.377 26.786 1.00 93.56 85 GLN A O 1
ATOM 680 N N . ARG A 1 86 ? -16.489 2.197 28.525 1.00 92.12 86 ARG A N 1
ATOM 681 C CA . ARG A 1 86 ? -17.874 2.719 28.471 1.00 92.12 86 ARG A CA 1
ATOM 682 C C . ARG A 1 86 ? -17.963 4.246 28.353 1.00 92.12 86 ARG A C 1
ATOM 684 O O . ARG A 1 86 ? -18.820 4.739 27.628 1.00 92.12 86 ARG A O 1
ATOM 691 N N . THR A 1 87 ? -17.103 4.980 29.056 1.00 93.44 87 THR A N 1
ATOM 692 C CA . THR A 1 87 ? -17.069 6.450 29.002 1.00 93.44 87 THR A CA 1
ATOM 693 C C . THR A 1 87 ? -16.503 6.940 27.672 1.00 93.44 87 THR A C 1
ATOM 695 O O . THR A 1 87 ? -17.135 7.746 27.001 1.00 93.44 87 THR A O 1
ATOM 698 N N . VAL A 1 88 ? -15.356 6.397 27.256 1.00 94.88 88 VAL A N 1
ATOM 699 C CA . VAL A 1 88 ? -14.649 6.785 26.023 1.00 94.88 88 VAL A CA 1
ATOM 700 C C . VAL A 1 88 ? -15.468 6.445 24.781 1.00 94.88 88 VAL A C 1
ATOM 702 O O . VAL A 1 88 ? -15.569 7.261 23.870 1.00 94.88 88 VAL A O 1
ATOM 705 N N . PHE A 1 89 ? -16.091 5.266 24.763 1.00 96.06 89 PHE A N 1
ATOM 706 C CA . PHE A 1 89 ? -16.813 4.752 23.608 1.00 96.06 89 PHE A CA 1
ATOM 707 C C . PHE A 1 89 ? -17.973 5.661 23.199 1.00 96.06 89 PHE A C 1
ATOM 709 O O . PHE A 1 89 ? -18.172 5.882 22.011 1.00 96.06 89 PHE A O 1
ATOM 716 N N . LYS A 1 90 ? -18.696 6.242 24.169 1.00 95.31 90 LYS A N 1
ATOM 717 C CA . LYS A 1 90 ? -19.780 7.197 23.892 1.00 95.31 90 LYS A CA 1
ATOM 718 C C . LYS A 1 90 ? -19.266 8.398 23.102 1.00 95.31 90 LYS A C 1
ATOM 720 O O . LYS A 1 90 ? -19.797 8.695 22.042 1.00 95.31 90 LYS A O 1
ATOM 725 N N . TYR A 1 91 ? -18.207 9.046 23.587 1.00 95.94 91 TYR A N 1
ATOM 726 C CA . TYR A 1 91 ? -17.623 10.202 22.904 1.00 95.94 91 TYR A CA 1
ATOM 727 C C . TYR A 1 91 ? -17.015 9.817 21.557 1.00 95.94 91 TYR A C 1
ATOM 729 O O . TYR A 1 91 ? -17.278 10.486 20.565 1.00 95.94 91 TYR A O 1
ATOM 737 N N . PHE A 1 92 ? -16.260 8.717 21.498 1.00 95.69 92 PHE A N 1
ATOM 738 C CA . PHE A 1 92 ? -15.674 8.215 20.255 1.00 95.69 92 PHE A CA 1
ATOM 739 C C . PHE A 1 92 ? -16.741 7.955 19.187 1.00 95.69 92 PHE A C 1
ATOM 741 O O . PHE A 1 92 ? -16.589 8.387 18.048 1.00 95.69 92 PHE A O 1
ATOM 748 N N . PHE A 1 93 ? -17.827 7.274 19.556 1.00 96.69 93 PHE A N 1
ATOM 749 C CA . PHE A 1 93 ? -18.892 6.926 18.626 1.00 96.69 93 PHE A CA 1
ATOM 750 C C . PHE A 1 93 ? -19.674 8.163 18.175 1.00 96.69 93 PHE A C 1
ATOM 752 O O . PHE A 1 93 ? -19.917 8.316 16.982 1.00 96.69 93 PHE A O 1
ATOM 759 N N . THR A 1 94 ? -20.007 9.079 19.092 1.00 96.88 94 THR A N 1
ATOM 760 C CA . THR A 1 94 ? -20.697 10.333 18.753 1.00 96.88 94 THR A CA 1
ATOM 761 C C . THR A 1 94 ? -19.844 11.224 17.853 1.00 96.88 94 THR A C 1
ATOM 763 O O . THR A 1 94 ? -20.341 11.712 16.845 1.00 96.88 94 THR A O 1
ATOM 766 N N . VAL A 1 95 ? -18.555 11.405 18.162 1.00 97.00 95 VAL A N 1
ATOM 767 C CA . VAL A 1 95 ? -17.633 12.177 17.312 1.00 97.00 95 VAL A CA 1
ATOM 768 C C . VAL A 1 95 ? -17.480 11.511 15.947 1.00 97.00 95 VAL A C 1
ATOM 770 O O . VAL A 1 95 ? -17.568 12.189 14.930 1.00 97.00 95 VAL A O 1
ATOM 773 N N . GLY A 1 96 ? -17.318 10.186 15.902 1.00 96.12 96 GLY A N 1
ATOM 774 C CA . GLY A 1 96 ? -17.271 9.437 14.647 1.00 96.12 96 GLY A CA 1
ATOM 775 C C . GLY A 1 96 ? -18.538 9.615 13.808 1.00 96.12 96 GLY A C 1
ATOM 776 O O . GLY A 1 96 ? -18.441 9.827 12.603 1.00 96.12 96 GLY A O 1
ATOM 777 N N . LEU A 1 97 ? -19.716 9.594 14.436 1.00 97.62 97 LEU A N 1
ATOM 778 C CA . LEU A 1 97 ? -20.991 9.832 13.763 1.00 97.62 97 LEU A CA 1
ATOM 779 C C . LEU A 1 97 ? -21.076 11.260 13.218 1.00 97.62 97 LEU A C 1
ATOM 781 O O . LEU A 1 97 ? -21.442 11.437 12.062 1.00 97.62 97 LEU A O 1
ATOM 785 N N . ILE A 1 98 ? -20.689 12.263 14.010 1.00 97.31 98 ILE A N 1
ATOM 786 C CA . ILE A 1 98 ? -20.634 13.661 13.562 1.00 97.31 98 ILE A CA 1
ATOM 787 C C . ILE A 1 98 ? -19.694 13.803 12.366 1.00 97.31 98 ILE A C 1
ATOM 789 O O . ILE A 1 98 ? -20.063 14.463 11.409 1.00 97.31 98 ILE A O 1
ATOM 793 N N . ILE A 1 99 ? -18.523 13.161 12.379 1.00 95.56 99 ILE A N 1
ATOM 794 C CA . ILE A 1 99 ? -17.578 13.190 11.253 1.00 95.56 99 ILE A CA 1
ATOM 795 C C . ILE A 1 99 ? -18.205 12.579 9.993 1.00 95.56 99 ILE A C 1
ATOM 797 O O . ILE A 1 99 ? -18.112 13.167 8.920 1.00 95.56 99 ILE A O 1
ATOM 801 N N . VAL A 1 100 ? -18.866 11.423 10.111 1.00 96.06 100 VAL A N 1
ATOM 802 C CA . VAL A 1 100 ? -19.552 10.782 8.977 1.00 96.06 100 VAL A CA 1
ATOM 803 C C . VAL A 1 100 ? -20.661 11.683 8.430 1.00 96.06 100 VAL A C 1
ATOM 805 O O . VAL A 1 100 ? -20.736 11.876 7.221 1.00 96.06 100 VAL A O 1
ATOM 808 N N . LEU A 1 101 ? -21.491 12.263 9.302 1.00 95.75 101 LEU A N 1
ATOM 809 C CA . LEU A 1 101 ? -22.558 13.184 8.904 1.00 95.75 101 LEU A CA 1
ATOM 810 C C . LEU A 1 101 ? -21.986 14.459 8.280 1.00 95.75 101 LEU A C 1
ATOM 812 O O . LEU A 1 101 ? -22.473 14.901 7.249 1.00 95.75 101 LEU A O 1
ATOM 816 N N . LEU A 1 102 ? -20.923 15.021 8.855 1.00 95.06 102 LEU A N 1
ATOM 817 C CA . LEU A 1 102 ? -20.244 16.192 8.316 1.00 95.06 102 LEU A CA 1
ATOM 818 C C . LEU A 1 102 ? -19.802 15.916 6.878 1.00 95.06 102 LEU A C 1
ATOM 820 O O . LEU A 1 102 ? -20.190 16.657 5.986 1.00 95.06 102 LEU A O 1
ATOM 824 N N . PHE A 1 103 ? -19.081 14.823 6.622 1.00 92.75 103 PHE A N 1
ATOM 825 C CA . PHE A 1 103 ? -18.672 14.479 5.257 1.00 92.75 103 PHE A CA 1
ATOM 826 C C . PHE A 1 103 ? -19.849 14.137 4.334 1.00 92.75 103 PHE A C 1
ATOM 828 O O . PHE A 1 103 ? -19.774 14.417 3.145 1.00 92.75 103 PHE A O 1
ATOM 835 N N . ALA A 1 104 ? -20.939 13.569 4.854 1.00 92.00 104 ALA A N 1
ATOM 836 C CA . ALA A 1 104 ? -22.120 13.254 4.052 1.00 92.00 104 ALA A CA 1
ATOM 837 C C . ALA A 1 104 ? -22.916 14.499 3.623 1.00 92.00 104 ALA A C 1
ATOM 839 O O . ALA A 1 104 ? -23.447 14.541 2.514 1.00 92.00 104 ALA A O 1
ATOM 840 N N . PHE A 1 105 ? -23.004 15.508 4.492 1.00 91.88 105 PHE A N 1
ATOM 841 C CA . PHE A 1 105 ? -23.841 16.695 4.294 1.00 91.88 105 PHE A CA 1
ATOM 842 C C . PHE A 1 105 ? -23.060 17.950 3.886 1.00 91.88 105 PHE A C 1
ATOM 844 O O . PHE A 1 105 ? -23.679 18.974 3.608 1.00 91.88 105 PHE A O 1
ATOM 851 N N . THR A 1 106 ? -21.728 17.889 3.831 1.00 89.69 106 THR A N 1
ATOM 852 C CA . THR A 1 106 ? -20.877 19.009 3.403 1.00 89.69 106 THR A CA 1
ATOM 853 C C . THR A 1 106 ? -19.957 18.606 2.258 1.00 89.69 106 THR A C 1
ATOM 855 O O . THR A 1 106 ? -19.538 17.455 2.153 1.00 89.69 106 THR A O 1
ATOM 858 N N . ASP A 1 107 ? -19.570 19.582 1.442 1.00 85.44 107 ASP A N 1
ATOM 859 C CA . ASP A 1 107 ? -18.634 19.396 0.329 1.00 85.44 107 ASP A CA 1
ATOM 860 C C . ASP A 1 107 ? -17.172 19.636 0.750 1.00 85.44 107 ASP A C 1
ATOM 862 O O . ASP A 1 107 ? -16.350 20.091 -0.040 1.00 85.44 107 ASP A O 1
ATOM 866 N N . ILE A 1 108 ? -16.819 19.320 2.007 1.00 85.75 108 ILE A N 1
ATOM 867 C CA . ILE A 1 108 ? -15.423 19.400 2.491 1.00 85.75 108 ILE A CA 1
ATOM 868 C C . ILE A 1 108 ? -14.498 18.541 1.619 1.00 85.75 108 ILE A C 1
ATOM 870 O O . ILE A 1 108 ? -13.345 18.902 1.389 1.00 85.75 108 ILE A O 1
ATOM 874 N N . ILE A 1 109 ? -15.003 17.401 1.144 1.00 81.56 109 ILE A N 1
ATOM 875 C CA . ILE A 1 109 ? -14.356 16.607 0.103 1.00 81.56 109 ILE A CA 1
ATOM 876 C C . ILE A 1 109 ? -15.081 16.932 -1.204 1.00 81.56 109 ILE A C 1
ATOM 878 O O . ILE A 1 109 ? -16.234 16.507 -1.342 1.00 81.56 109 ILE A O 1
ATOM 882 N N . PRO A 1 110 ? -14.439 17.651 -2.144 1.00 83.38 110 PRO A N 1
ATOM 883 C CA . PRO A 1 110 ? -15.077 18.072 -3.383 1.00 83.38 110 PRO A CA 1
ATOM 884 C C . PRO A 1 110 ? -15.654 16.886 -4.153 1.00 83.38 110 PRO A C 1
ATOM 886 O O . PRO A 1 110 ? -14.960 15.902 -4.421 1.00 83.38 110 PRO A O 1
ATOM 889 N N . ARG A 1 111 ? -16.930 16.988 -4.522 1.00 85.81 111 ARG A N 1
ATOM 890 C CA . ARG A 1 111 ? -17.626 15.985 -5.345 1.00 85.81 111 ARG A CA 1
ATOM 891 C C . ARG A 1 111 ? -17.257 16.091 -6.822 1.00 85.81 111 ARG A C 1
ATOM 893 O O . ARG A 1 111 ? -17.410 15.115 -7.550 1.00 85.81 111 ARG A O 1
ATOM 900 N N . ASP A 1 112 ? -16.722 17.242 -7.219 1.00 84.88 112 ASP A N 1
ATOM 901 C CA . ASP A 1 112 ? -16.411 17.593 -8.607 1.00 84.88 112 ASP A CA 1
ATOM 902 C C . ASP A 1 112 ? -15.322 16.709 -9.226 1.00 84.88 112 ASP A C 1
ATOM 904 O O . ASP A 1 112 ? -15.267 16.562 -10.442 1.00 84.88 112 ASP A O 1
ATOM 908 N N . PHE A 1 113 ? -14.464 16.095 -8.402 1.00 79.50 113 PHE A N 1
ATOM 909 C CA . PHE A 1 113 ? -13.441 15.171 -8.891 1.00 79.50 113 PHE A CA 1
ATOM 910 C C . PHE A 1 113 ? -14.036 13.810 -9.281 1.00 79.50 113 PHE A C 1
ATOM 912 O O . PHE A 1 113 ? -13.786 13.301 -10.368 1.00 79.50 113 PHE A O 1
ATOM 919 N N . SER A 1 114 ? -14.813 13.201 -8.380 1.00 86.81 114 SER A N 1
ATOM 920 C CA . SER A 1 114 ? -15.534 11.951 -8.627 1.00 86.81 114 SER A CA 1
ATOM 921 C C . SER A 1 114 ? -16.634 11.770 -7.570 1.00 86.81 114 SER A C 1
ATOM 923 O O . SER A 1 114 ? -16.323 11.555 -6.389 1.00 86.81 114 SER A O 1
ATOM 925 N N . PRO A 1 115 ? -17.920 11.803 -7.966 1.00 89.81 115 PRO A N 1
ATOM 926 C CA . PRO A 1 115 ? -19.036 11.573 -7.048 1.00 89.81 115 PRO A CA 1
ATOM 927 C C . PRO A 1 115 ? -18.990 10.182 -6.404 1.00 89.81 115 PRO A C 1
ATOM 929 O O . PRO A 1 115 ? -19.306 10.013 -5.226 1.00 89.81 115 PRO A O 1
ATOM 932 N N . GLU A 1 116 ? -18.549 9.187 -7.172 1.00 91.12 116 GLU A N 1
ATOM 933 C CA . GLU A 1 116 ? -18.418 7.796 -6.742 1.00 91.12 116 GLU A CA 1
ATOM 934 C C . GLU A 1 116 ? -17.346 7.647 -5.661 1.00 91.12 116 GLU A C 1
ATOM 936 O O . GLU A 1 116 ? -17.579 6.988 -4.646 1.00 91.12 116 GLU A O 1
ATOM 941 N N . LEU A 1 117 ? -16.195 8.306 -5.833 1.00 87.75 117 LEU A N 1
ATOM 942 C CA . LEU A 1 117 ? -15.114 8.283 -4.850 1.00 87.75 117 LEU A CA 1
ATOM 943 C C . LEU A 1 117 ? -15.530 8.974 -3.547 1.00 87.75 117 LEU A C 1
ATOM 945 O O . LEU A 1 117 ? -15.260 8.454 -2.461 1.00 87.75 117 LEU A O 1
ATOM 949 N N . HIS A 1 118 ? -16.219 10.114 -3.647 1.00 89.69 118 HIS A N 1
ATOM 950 C CA . HIS A 1 118 ? -16.777 10.815 -2.490 1.00 89.69 118 HIS A CA 1
ATOM 951 C C . HIS A 1 118 ? -17.747 9.908 -1.712 1.00 89.69 118 HIS A C 1
ATOM 953 O O . HIS A 1 118 ? -17.602 9.731 -0.498 1.00 89.69 118 HIS A O 1
ATOM 959 N N . ALA A 1 119 ? -18.688 9.260 -2.408 1.00 92.44 119 ALA A N 1
ATOM 960 C CA . ALA A 1 119 ? -19.636 8.335 -1.792 1.00 92.44 119 ALA A CA 1
ATOM 961 C C . ALA A 1 119 ? -18.935 7.122 -1.158 1.00 92.44 119 ALA A C 1
ATOM 963 O O . ALA A 1 119 ? -19.208 6.780 -0.004 1.00 92.44 119 ALA A O 1
ATOM 964 N N . ALA A 1 120 ? -17.993 6.497 -1.871 1.00 93.06 120 ALA A N 1
ATOM 965 C CA . ALA A 1 120 ? -17.238 5.347 -1.384 1.00 93.06 120 ALA A CA 1
ATOM 966 C C . ALA A 1 120 ? -16.462 5.670 -0.099 1.00 93.06 120 ALA A C 1
ATOM 968 O O . ALA A 1 120 ? -16.445 4.863 0.834 1.00 93.06 120 ALA A O 1
ATOM 969 N N . PHE A 1 121 ? -15.867 6.863 -0.011 1.00 91.56 121 PHE A N 1
ATOM 970 C CA . PHE A 1 121 ? -15.164 7.318 1.185 1.00 91.56 121 PHE A CA 1
ATOM 971 C C . PHE A 1 121 ? -16.099 7.440 2.399 1.00 91.56 121 PHE A C 1
ATOM 973 O O . PHE A 1 121 ? -15.790 6.917 3.473 1.00 91.56 121 PHE A O 1
ATOM 980 N N . ILE A 1 122 ? -17.271 8.062 2.238 1.00 93.44 122 ILE A N 1
ATOM 981 C CA . ILE A 1 122 ? -18.263 8.194 3.320 1.00 93.44 122 ILE A CA 1
ATOM 982 C C . ILE A 1 122 ? -18.766 6.819 3.763 1.00 93.44 122 ILE A C 1
ATOM 984 O O . ILE A 1 122 ? -18.818 6.531 4.961 1.00 93.44 122 ILE A O 1
ATOM 988 N N . VAL A 1 123 ? -19.094 5.946 2.806 1.00 95.06 123 VAL A N 1
ATOM 989 C CA . VAL A 1 123 ? -19.541 4.574 3.076 1.00 95.06 123 VAL A CA 1
ATOM 990 C C . VAL A 1 123 ? -18.472 3.800 3.845 1.00 95.06 123 VAL A C 1
ATOM 992 O O . VAL A 1 123 ? -18.791 3.132 4.829 1.00 95.06 123 VAL A O 1
ATOM 995 N N . LEU A 1 124 ? -17.197 3.932 3.471 1.00 94.00 124 LEU A N 1
ATOM 996 C CA . LEU A 1 124 ? -16.082 3.311 4.185 1.00 94.00 124 LEU A CA 1
ATOM 997 C C . LEU A 1 124 ? -16.014 3.777 5.648 1.00 94.00 124 LEU A C 1
ATOM 999 O O . LEU A 1 124 ? -15.869 2.944 6.548 1.00 94.00 124 LEU A O 1
ATOM 1003 N N . LEU A 1 125 ? -16.149 5.083 5.906 1.00 94.56 125 LEU A N 1
ATOM 1004 C CA . LEU A 1 125 ? -16.165 5.630 7.267 1.00 94.56 125 LEU A CA 1
ATOM 1005 C C . LEU A 1 125 ? -17.375 5.134 8.071 1.00 94.56 125 LEU A C 1
ATOM 1007 O O . LEU A 1 125 ? -17.218 4.720 9.224 1.00 94.56 125 LEU A O 1
ATOM 1011 N N . ALA A 1 126 ? -18.563 5.117 7.464 1.00 96.69 126 ALA A N 1
ATOM 1012 C CA . ALA A 1 126 ? -19.791 4.644 8.095 1.00 96.69 126 ALA A CA 1
ATOM 1013 C C . ALA A 1 126 ? -19.700 3.155 8.463 1.00 96.69 126 ALA A C 1
ATOM 1015 O O . ALA A 1 126 ? -19.934 2.784 9.615 1.00 96.69 126 ALA A O 1
ATOM 1016 N N . ILE A 1 127 ? -19.268 2.304 7.525 1.00 96.44 127 ILE A N 1
ATOM 1017 C CA . ILE A 1 127 ? -19.027 0.874 7.767 1.00 96.44 127 ILE A CA 1
ATOM 1018 C C . ILE A 1 127 ? -18.014 0.697 8.899 1.00 96.44 127 ILE A C 1
ATOM 1020 O O . ILE A 1 127 ? -18.219 -0.114 9.806 1.00 96.44 127 ILE A O 1
ATOM 1024 N N . ARG A 1 128 ? -16.930 1.480 8.896 1.00 93.69 128 ARG A N 1
ATOM 1025 C CA . ARG A 1 128 ? -15.903 1.411 9.937 1.00 93.69 128 ARG A CA 1
ATOM 1026 C C . ARG A 1 128 ? -16.464 1.764 11.316 1.00 93.69 128 ARG A C 1
ATOM 1028 O O . ARG A 1 128 ? -16.151 1.065 12.282 1.00 93.69 128 ARG A O 1
ATOM 1035 N N . LEU A 1 129 ? -17.308 2.790 11.414 1.00 96.25 129 LEU A N 1
ATOM 1036 C CA . LEU A 1 129 ? -17.978 3.183 12.655 1.00 96.25 129 LEU A CA 1
ATOM 1037 C C . LEU A 1 129 ? -18.947 2.100 13.152 1.00 96.25 129 LEU A C 1
ATOM 1039 O O . LEU A 1 129 ? -18.919 1.744 14.332 1.00 96.25 129 LEU A O 1
ATOM 1043 N N . ILE A 1 130 ? -19.742 1.514 12.253 1.00 97.06 130 ILE A N 1
ATOM 1044 C CA . ILE A 1 130 ? -20.653 0.405 12.571 1.00 97.06 130 ILE A CA 1
ATOM 1045 C C . ILE A 1 130 ? -19.870 -0.784 13.136 1.00 97.06 130 ILE A C 1
ATOM 1047 O O . ILE A 1 130 ? -20.256 -1.342 14.164 1.00 97.06 130 ILE A O 1
ATOM 1051 N N . ILE A 1 131 ? -18.731 -1.137 12.533 1.00 95.50 131 ILE A N 1
ATOM 1052 C CA . ILE A 1 131 ? -17.858 -2.209 13.031 1.00 95.50 131 ILE A CA 1
ATOM 1053 C C . ILE A 1 131 ? -17.392 -1.918 14.465 1.00 95.50 131 ILE A C 1
ATOM 1055 O O . ILE A 1 131 ? -17.424 -2.821 15.303 1.00 95.50 131 ILE A O 1
ATOM 1059 N N . TYR A 1 132 ? -17.003 -0.679 14.789 1.00 95.50 132 TYR A N 1
ATOM 1060 C CA . TYR A 1 132 ? -16.668 -0.303 16.170 1.00 95.50 132 TYR A CA 1
ATOM 1061 C C . TYR A 1 132 ? -17.861 -0.478 17.125 1.00 95.50 132 TYR A C 1
ATOM 1063 O O . TYR A 1 132 ? -17.681 -1.013 18.221 1.00 95.50 132 TYR A O 1
ATOM 1071 N N . GLY A 1 133 ? -19.072 -0.115 16.690 1.00 96.38 133 GLY A N 1
ATOM 1072 C CA . GLY A 1 133 ? -20.335 -0.371 17.397 1.00 96.38 133 GLY A CA 1
ATOM 1073 C C . GLY A 1 133 ? -20.588 -1.847 17.688 1.00 96.38 133 GLY A C 1
ATOM 1074 O O . GLY A 1 133 ? -20.880 -2.230 18.823 1.00 96.38 133 GLY A O 1
ATOM 1075 N N . VAL A 1 134 ? -20.417 -2.704 16.683 1.00 96.62 134 VAL A N 1
ATOM 1076 C CA . VAL A 1 134 ? -20.570 -4.155 16.840 1.00 96.62 134 VAL A CA 1
ATOM 1077 C C . VAL A 1 134 ? -19.518 -4.700 17.805 1.00 96.62 134 VAL A C 1
ATOM 1079 O O . VAL A 1 134 ? -19.852 -5.451 18.719 1.00 96.62 134 VAL A O 1
ATOM 1082 N N . LEU A 1 135 ? -18.252 -4.308 17.646 1.00 95.69 135 LEU A N 1
ATOM 1083 C CA . LEU A 1 135 ? -17.140 -4.802 18.461 1.00 95.69 135 LEU A CA 1
ATOM 1084 C C . LEU A 1 135 ? -17.197 -4.350 19.922 1.00 95.69 135 LEU A C 1
ATOM 1086 O O . LEU A 1 135 ? -16.664 -5.057 20.777 1.00 95.69 135 LEU A O 1
ATOM 1090 N N . TYR A 1 136 ? -17.853 -3.228 20.221 1.00 96.06 136 TYR A N 1
ATOM 1091 C CA . TYR A 1 136 ? -18.095 -2.779 21.593 1.00 96.06 136 TYR A CA 1
ATOM 1092 C C . TYR A 1 136 ? -18.863 -3.811 22.422 1.00 96.06 136 TYR A C 1
ATOM 1094 O O . TYR A 1 136 ? -18.517 -4.061 23.574 1.00 96.06 136 TYR A O 1
ATOM 1102 N N . HIS A 1 137 ? -19.825 -4.494 21.804 1.00 95.69 137 HIS A N 1
ATOM 1103 C CA . HIS A 1 137 ? -20.625 -5.536 22.446 1.00 95.69 137 HIS A CA 1
ATOM 1104 C C . HIS A 1 137 ? -19.936 -6.910 22.453 1.00 95.69 137 HIS A C 1
ATOM 1106 O O . HIS A 1 137 ? -20.504 -7.895 22.924 1.00 95.69 137 HIS A O 1
ATOM 1112 N N . ARG A 1 138 ? -18.717 -7.017 21.906 1.00 95.56 138 ARG A N 1
ATOM 1113 C CA . ARG A 1 138 ? -17.989 -8.284 21.785 1.00 95.56 138 ARG A CA 1
ATOM 1114 C C . ARG A 1 138 ? -16.894 -8.416 22.848 1.00 95.56 138 ARG A C 1
ATOM 1116 O O . ARG A 1 138 ? -16.222 -7.439 23.206 1.00 95.56 138 ARG A O 1
ATOM 1123 N N . PRO A 1 139 ? -16.642 -9.646 23.333 1.00 94.19 139 PRO A N 1
ATOM 1124 C CA . PRO A 1 139 ? -15.594 -9.884 24.313 1.00 94.19 139 PRO A CA 1
ATOM 1125 C C . PRO A 1 139 ? -14.212 -9.551 23.737 1.00 94.19 139 PRO A C 1
ATOM 1127 O O . PRO A 1 139 ? -13.989 -9.562 22.523 1.00 94.19 139 PRO A O 1
ATOM 1130 N N . TYR A 1 140 ? -13.254 -9.294 24.628 1.00 91.25 140 TYR A N 1
ATOM 1131 C CA . TYR A 1 140 ? -11.878 -8.928 24.272 1.00 91.25 140 TYR A CA 1
ATOM 1132 C C . TYR A 1 140 ? -11.235 -9.900 23.265 1.00 91.25 140 TYR A C 1
ATOM 1134 O O . TYR A 1 140 ? -10.624 -9.471 22.288 1.00 91.25 140 TYR A O 1
ATOM 1142 N N . ARG A 1 141 ? -11.446 -11.214 23.433 1.00 92.31 141 ARG A N 1
ATOM 1143 C CA . ARG A 1 141 ? -10.908 -12.245 22.525 1.00 92.31 141 ARG A CA 1
ATOM 1144 C C . ARG A 1 141 ? -11.374 -12.062 21.075 1.00 92.31 141 ARG A C 1
ATOM 1146 O O . ARG A 1 141 ? -10.562 -12.168 20.155 1.00 92.31 141 ARG A O 1
ATOM 1153 N N . SER A 1 142 ? -12.651 -11.745 20.861 1.00 93.12 142 SER A N 1
ATOM 1154 C CA . SER A 1 142 ? -13.201 -11.489 19.523 1.00 93.12 142 SER A CA 1
ATOM 1155 C C . SER A 1 142 ? -12.627 -10.208 18.921 1.00 93.12 142 SER A C 1
ATOM 1157 O O . SER A 1 142 ? -12.259 -10.203 17.750 1.00 93.12 142 SER A O 1
ATOM 1159 N N . ARG A 1 143 ? -12.460 -9.149 19.728 1.00 92.75 143 ARG A N 1
ATOM 1160 C CA . ARG A 1 143 ? -11.828 -7.890 19.293 1.00 92.75 143 ARG A CA 1
ATOM 1161 C C . ARG A 1 143 ? -10.381 -8.097 18.851 1.00 92.75 143 ARG A C 1
ATOM 1163 O O . ARG A 1 143 ? -9.985 -7.607 17.797 1.00 92.75 143 ARG A O 1
ATOM 1170 N N . VAL A 1 144 ? -9.604 -8.856 19.620 1.00 91.38 144 VAL A N 1
ATOM 1171 C CA . VAL A 1 144 ? -8.213 -9.195 19.284 1.00 91.38 144 VAL A CA 1
ATOM 1172 C C . VAL A 1 144 ? -8.135 -10.055 18.023 1.00 91.38 144 VAL A C 1
ATOM 1174 O O . VAL A 1 144 ? -7.269 -9.830 17.181 1.00 91.38 144 VAL A O 1
ATOM 1177 N N . THR A 1 145 ? -9.044 -11.017 17.864 1.00 92.25 145 THR A N 1
ATOM 1178 C CA . THR A 1 145 ? -9.114 -11.853 16.654 1.00 92.25 145 THR A CA 1
ATOM 1179 C C . THR A 1 145 ? -9.417 -11.001 15.428 1.00 92.25 145 THR A C 1
ATOM 1181 O O . THR A 1 145 ? -8.652 -11.038 14.472 1.00 92.25 145 THR A O 1
ATOM 1184 N N . TRP A 1 146 ? -10.437 -10.142 15.503 1.00 92.62 146 TRP A N 1
ATOM 1185 C CA . TRP A 1 146 ? -10.781 -9.202 14.438 1.00 92.62 146 TRP A CA 1
ATOM 1186 C C . TRP A 1 146 ? -9.610 -8.296 14.038 1.00 92.62 146 TRP A C 1
ATOM 1188 O O . TRP A 1 146 ? -9.305 -8.170 12.855 1.00 92.62 146 TRP A O 1
ATOM 1198 N N . ARG A 1 147 ? -8.911 -7.694 15.012 1.00 91.12 147 ARG A N 1
ATOM 1199 C CA . ARG A 1 147 ? -7.746 -6.830 14.745 1.00 91.12 147 ARG A CA 1
ATOM 1200 C C . ARG A 1 147 ? -6.637 -7.565 14.009 1.00 9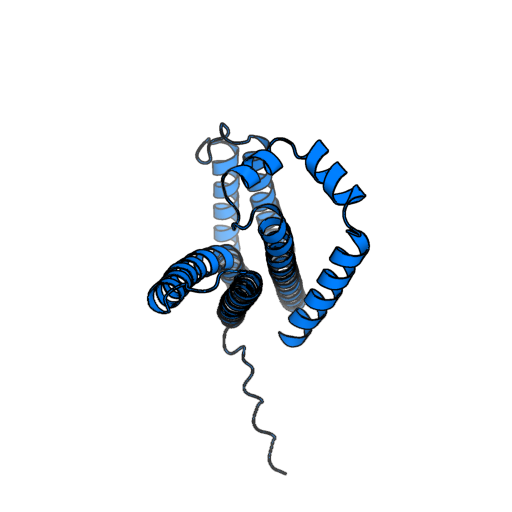1.12 147 ARG A C 1
ATOM 1202 O O . ARG A 1 147 ? -6.085 -7.017 13.060 1.00 91.12 147 ARG A O 1
ATOM 1209 N N . LYS A 1 148 ? -6.339 -8.799 14.425 1.00 90.19 148 LYS A N 1
ATOM 1210 C CA . LYS A 1 148 ? -5.353 -9.649 13.751 1.00 90.19 148 LYS A CA 1
ATOM 1211 C C . LYS A 1 148 ? -5.796 -9.971 12.327 1.00 90.19 148 LYS A C 1
ATOM 1213 O O . LYS A 1 148 ? -5.011 -9.771 11.411 1.00 90.19 148 LYS A O 1
ATOM 1218 N N . THR A 1 149 ? -7.042 -10.399 12.128 1.00 92.12 149 THR A N 1
ATOM 1219 C CA . THR A 1 149 ? -7.580 -10.700 10.793 1.00 92.12 149 THR A CA 1
ATOM 1220 C C . THR A 1 149 ? -7.506 -9.488 9.867 1.00 92.12 149 THR A C 1
ATOM 1222 O O . THR A 1 149 ? -7.007 -9.609 8.756 1.00 92.12 149 THR A O 1
ATOM 1225 N N . MET A 1 150 ? -7.932 -8.310 10.332 1.00 91.94 150 MET A N 1
ATOM 1226 C CA . MET A 1 150 ? -7.853 -7.071 9.552 1.00 91.94 150 MET A CA 1
ATOM 1227 C C . MET A 1 150 ? -6.414 -6.675 9.238 1.00 91.94 150 MET A C 1
ATOM 1229 O O . MET A 1 150 ? -6.129 -6.296 8.108 1.00 91.94 150 MET A O 1
ATOM 1233 N N . LEU A 1 151 ? -5.500 -6.802 10.203 1.00 91.12 151 LEU A N 1
ATOM 1234 C CA . LEU A 1 151 ? -4.086 -6.530 9.968 1.00 91.12 151 LEU A CA 1
ATOM 1235 C C . LEU A 1 151 ? -3.526 -7.432 8.863 1.00 91.12 151 LEU A C 1
ATOM 1237 O O . LEU A 1 151 ? -2.947 -6.920 7.913 1.00 91.12 151 LEU A O 1
ATOM 1241 N N . TYR A 1 152 ? -3.735 -8.749 8.954 1.00 91.44 152 TYR A N 1
ATOM 1242 C CA . TYR A 1 152 ? -3.265 -9.680 7.926 1.00 91.44 152 TYR A CA 1
ATOM 1243 C C . TYR A 1 152 ? -3.922 -9.428 6.571 1.00 91.44 152 TYR A C 1
ATOM 1245 O O . TYR A 1 152 ? -3.233 -9.497 5.559 1.00 91.44 152 TYR A O 1
ATOM 1253 N N . PHE A 1 153 ? -5.212 -9.091 6.539 1.00 93.25 153 PHE A N 1
ATOM 1254 C CA . PHE A 1 153 ? -5.900 -8.723 5.303 1.00 93.25 153 PHE A CA 1
ATOM 1255 C C . PHE A 1 153 ? -5.241 -7.509 4.632 1.00 93.25 153 PHE A C 1
ATOM 1257 O O . PHE A 1 153 ? -4.839 -7.602 3.475 1.00 93.25 153 PHE A O 1
ATOM 1264 N N . PHE A 1 154 ? -5.052 -6.403 5.363 1.00 92.44 154 PHE A N 1
ATOM 1265 C CA . PHE A 1 154 ? -4.426 -5.197 4.812 1.00 92.44 154 PHE A CA 1
ATOM 1266 C C . PHE A 1 154 ? -2.964 -5.416 4.428 1.00 92.44 154 PHE A C 1
ATOM 1268 O O . PHE A 1 154 ? -2.553 -4.952 3.373 1.00 92.44 154 PHE A O 1
ATOM 1275 N N . VAL A 1 155 ? -2.188 -6.143 5.236 1.00 93.19 155 VAL A N 1
ATOM 1276 C CA . VAL A 1 155 ? -0.793 -6.491 4.914 1.00 93.19 155 VAL A CA 1
ATOM 1277 C C . VAL A 1 155 ? -0.725 -7.334 3.641 1.00 93.19 155 VAL A C 1
ATOM 1279 O O . VAL A 1 155 ? 0.095 -7.052 2.775 1.00 93.19 155 VAL A O 1
ATOM 1282 N N . THR A 1 156 ? -1.601 -8.331 3.499 1.00 95.25 156 THR A N 1
ATOM 1283 C CA . THR A 1 156 ? -1.647 -9.190 2.305 1.00 95.25 156 THR A CA 1
ATOM 1284 C C . THR A 1 156 ? -2.006 -8.379 1.069 1.00 95.25 156 THR A C 1
ATOM 1286 O O . THR A 1 156 ? -1.299 -8.453 0.070 1.00 95.25 156 THR A O 1
ATOM 1289 N N . LEU A 1 157 ? -3.056 -7.557 1.146 1.00 95.69 157 LEU A N 1
ATOM 1290 C CA . LEU A 1 157 ? -3.456 -6.689 0.040 1.00 95.69 157 LEU A CA 1
ATOM 1291 C C . LEU A 1 157 ? -2.331 -5.717 -0.341 1.00 95.69 157 LEU A C 1
ATOM 1293 O O . LEU A 1 157 ? -2.026 -5.559 -1.516 1.00 95.69 157 LEU A O 1
ATOM 1297 N N . PHE A 1 158 ? -1.682 -5.109 0.652 1.00 95.38 158 PHE A N 1
ATOM 1298 C CA . PHE A 1 158 ? -0.580 -4.175 0.448 1.00 95.38 158 PHE A CA 1
ATOM 1299 C C . PHE A 1 158 ? 0.612 -4.832 -0.258 1.00 95.38 158 PHE A C 1
ATOM 1301 O O . PHE A 1 158 ? 1.086 -4.321 -1.270 1.00 95.38 158 PHE A O 1
ATOM 1308 N N . VAL A 1 159 ? 1.067 -5.989 0.234 1.00 96.19 159 VAL A N 1
ATOM 1309 C CA . VAL A 1 159 ? 2.167 -6.750 -0.379 1.00 96.19 159 VAL A CA 1
ATOM 1310 C C . VAL A 1 159 ? 1.799 -7.191 -1.794 1.00 96.19 159 VAL A C 1
ATOM 1312 O O . VAL A 1 159 ? 2.605 -7.023 -2.705 1.00 96.19 159 VAL A O 1
ATOM 1315 N N . PHE A 1 160 ? 0.584 -7.701 -2.003 1.00 97.75 160 PHE A N 1
ATOM 1316 C CA . PHE A 1 160 ? 0.120 -8.116 -3.324 1.00 97.75 160 PHE A CA 1
ATOM 1317 C C . PHE A 1 160 ? 0.137 -6.956 -4.325 1.00 97.75 160 PHE A C 1
ATOM 1319 O O . PHE A 1 160 ? 0.700 -7.101 -5.407 1.00 97.75 160 PHE A O 1
ATOM 1326 N N . CYS A 1 161 ? -0.410 -5.793 -3.955 1.00 97.25 161 CYS A N 1
ATOM 1327 C CA . CYS A 1 161 ? -0.416 -4.611 -4.818 1.00 97.25 161 CYS A CA 1
ATOM 1328 C C . CYS A 1 161 ? 1.000 -4.133 -5.162 1.00 97.25 161 CYS A C 1
ATOM 1330 O O . CYS A 1 161 ? 1.239 -3.728 -6.294 1.00 97.25 161 CYS A O 1
ATOM 1332 N N . LEU A 1 162 ? 1.948 -4.206 -4.224 1.00 97.12 162 LEU A N 1
ATOM 1333 C CA . LEU A 1 162 ? 3.345 -3.847 -4.484 1.00 97.12 162 LEU A CA 1
ATOM 1334 C C . LEU A 1 162 ? 4.030 -4.810 -5.452 1.00 97.12 162 LEU A C 1
ATOM 1336 O O . LEU A 1 162 ? 4.729 -4.368 -6.361 1.00 97.12 162 LEU A O 1
ATOM 1340 N N . LEU A 1 163 ? 3.825 -6.115 -5.267 1.00 97.88 163 LEU A N 1
ATOM 1341 C CA . LEU A 1 163 ? 4.373 -7.130 -6.165 1.00 97.88 163 LEU A CA 1
ATOM 1342 C C . LEU A 1 163 ? 3.767 -7.006 -7.568 1.00 97.88 163 LEU A C 1
ATOM 1344 O O . LEU A 1 163 ? 4.496 -7.055 -8.555 1.00 97.88 163 LEU A O 1
ATOM 1348 N N . LEU A 1 164 ? 2.451 -6.788 -7.653 1.00 97.62 164 LEU A N 1
ATOM 1349 C CA . LEU A 1 164 ? 1.769 -6.509 -8.912 1.00 97.62 164 LEU A CA 1
ATOM 1350 C C . LEU A 1 164 ? 2.332 -5.248 -9.566 1.00 97.62 164 LEU A C 1
ATOM 1352 O O . LEU A 1 164 ? 2.654 -5.286 -10.744 1.00 97.62 164 LEU A O 1
ATOM 1356 N N . ASN A 1 165 ? 2.516 -4.166 -8.806 1.00 96.88 165 ASN A N 1
ATOM 1357 C CA . ASN A 1 165 ? 3.094 -2.931 -9.322 1.00 96.88 165 ASN A CA 1
ATOM 1358 C C . ASN A 1 165 ? 4.507 -3.138 -9.884 1.00 96.88 165 ASN A C 1
ATOM 1360 O O . ASN A 1 165 ? 4.793 -2.633 -10.962 1.00 96.88 165 ASN A O 1
ATOM 1364 N N . ALA A 1 166 ? 5.367 -3.893 -9.193 1.00 97.06 166 ALA A N 1
ATOM 1365 C CA . ALA A 1 166 ? 6.718 -4.194 -9.667 1.00 97.06 166 ALA A CA 1
ATOM 1366 C C . ALA A 1 166 ? 6.706 -4.981 -10.992 1.00 97.06 166 ALA A C 1
ATOM 1368 O O . ALA A 1 166 ? 7.477 -4.680 -11.900 1.00 97.06 166 ALA A O 1
ATOM 1369 N N . VAL A 1 167 ? 5.799 -5.956 -11.133 1.00 97.12 167 VAL A N 1
ATOM 1370 C CA . VAL A 1 167 ? 5.630 -6.710 -12.387 1.00 97.12 167 VAL A CA 1
ATOM 1371 C C . VAL A 1 167 ? 5.038 -5.840 -13.496 1.00 97.12 167 VAL A C 1
ATOM 1373 O O . VAL A 1 167 ? 5.522 -5.883 -14.623 1.00 97.12 167 VAL A O 1
ATOM 1376 N N . SER A 1 168 ? 4.027 -5.026 -13.195 1.00 95.69 168 SER A N 1
ATOM 1377 C CA . SER A 1 168 ? 3.451 -4.083 -14.159 1.00 95.69 168 SER A CA 1
ATOM 1378 C C . SER A 1 168 ? 4.496 -3.091 -14.664 1.00 95.69 168 SER A C 1
ATOM 1380 O O . SER A 1 168 ? 4.548 -2.803 -15.855 1.00 95.69 168 SER A O 1
ATOM 1382 N N . GLU A 1 169 ? 5.371 -2.622 -13.777 1.00 95.94 169 GLU A N 1
ATOM 1383 C CA . GLU A 1 169 ? 6.444 -1.700 -14.124 1.00 95.94 169 GLU A CA 1
ATOM 1384 C C . GLU A 1 169 ? 7.488 -2.360 -15.026 1.00 95.94 169 GLU A C 1
ATOM 1386 O O . GLU A 1 169 ? 7.953 -1.732 -15.970 1.00 95.94 169 GLU A O 1
ATOM 1391 N N . TRP A 1 170 ? 7.808 -3.634 -14.791 1.00 95.62 170 TRP A N 1
ATOM 1392 C CA . TRP A 1 170 ? 8.674 -4.411 -15.676 1.00 95.62 170 TRP A CA 1
ATOM 1393 C C . TRP A 1 170 ? 8.119 -4.497 -17.104 1.00 95.62 170 TRP A C 1
ATOM 1395 O O . TRP A 1 170 ? 8.841 -4.236 -18.065 1.00 95.62 170 TRP A O 1
ATOM 1405 N N . PHE A 1 171 ? 6.835 -4.831 -17.262 1.00 94.31 171 PHE A N 1
ATOM 1406 C CA . PHE A 1 171 ? 6.208 -4.876 -18.588 1.00 94.31 171 PHE A CA 1
ATOM 1407 C C . PHE A 1 171 ? 6.139 -3.493 -19.239 1.00 94.31 171 PHE A C 1
ATOM 1409 O O . PHE A 1 171 ? 6.458 -3.363 -20.417 1.00 94.31 171 PHE A O 1
ATOM 1416 N N . PHE A 1 172 ? 5.789 -2.461 -18.469 1.00 95.25 172 PHE A N 1
ATOM 1417 C CA . PHE A 1 172 ? 5.757 -1.087 -18.962 1.00 95.25 172 PHE A CA 1
ATOM 1418 C C . PHE A 1 172 ? 7.145 -0.619 -19.423 1.00 95.25 172 PHE A C 1
ATOM 1420 O O . PHE A 1 172 ? 7.279 -0.010 -20.482 1.00 95.25 172 PHE A O 1
ATOM 1427 N N . TRP A 1 173 ? 8.187 -0.951 -18.662 1.00 95.56 173 TRP A N 1
ATOM 1428 C CA . TRP A 1 173 ? 9.566 -0.636 -19.011 1.00 95.56 173 TRP A CA 1
ATOM 1429 C C . TRP A 1 173 ? 10.017 -1.338 -20.288 1.00 95.56 173 TRP A C 1
ATOM 1431 O O . TRP A 1 173 ? 10.658 -0.709 -21.121 1.00 95.56 173 TRP A O 1
ATOM 1441 N N . ASN A 1 174 ? 9.679 -2.613 -20.473 1.00 93.12 174 ASN A N 1
ATOM 1442 C CA . ASN A 1 174 ? 10.055 -3.328 -21.695 1.00 93.12 174 ASN A CA 1
ATOM 1443 C C . ASN A 1 174 ? 9.422 -2.719 -22.950 1.00 93.12 174 ASN A C 1
ATOM 1445 O O . ASN A 1 174 ? 10.053 -2.726 -24.002 1.00 93.12 174 ASN A O 1
ATOM 1449 N N . GLU A 1 175 ? 8.207 -2.186 -22.834 1.00 91.81 175 GLU A N 1
ATOM 1450 C CA . GLU A 1 175 ? 7.499 -1.569 -23.957 1.00 91.81 175 GLU A CA 1
ATOM 1451 C C . GLU A 1 175 ? 8.018 -0.155 -24.256 1.00 91.81 175 GLU A C 1
ATOM 1453 O O . GLU A 1 175 ? 8.302 0.191 -25.400 1.00 91.81 175 GLU A O 1
ATOM 1458 N N . PHE A 1 176 ? 8.176 0.672 -23.220 1.00 92.38 176 PHE A N 1
ATOM 1459 C CA . PHE A 1 176 ? 8.405 2.111 -23.387 1.00 92.38 176 PHE A CA 1
ATOM 1460 C C . PHE A 1 176 ? 9.816 2.570 -23.013 1.00 92.38 176 PHE A C 1
ATOM 1462 O O . PHE A 1 176 ? 10.137 3.748 -23.162 1.00 92.38 176 PHE A O 1
ATOM 1469 N N . SER A 1 177 ? 10.670 1.668 -22.516 1.00 91.25 177 SER A N 1
ATOM 1470 C CA . SER A 1 177 ? 12.017 1.968 -21.999 1.00 91.25 177 SER A CA 1
ATOM 1471 C C . SER A 1 177 ? 12.036 3.102 -20.965 1.00 91.25 177 SER A C 1
ATOM 1473 O O . SER A 1 177 ? 13.016 3.832 -20.820 1.00 91.25 177 SER A O 1
ATOM 1475 N N . SER A 1 178 ? 10.928 3.271 -20.243 1.00 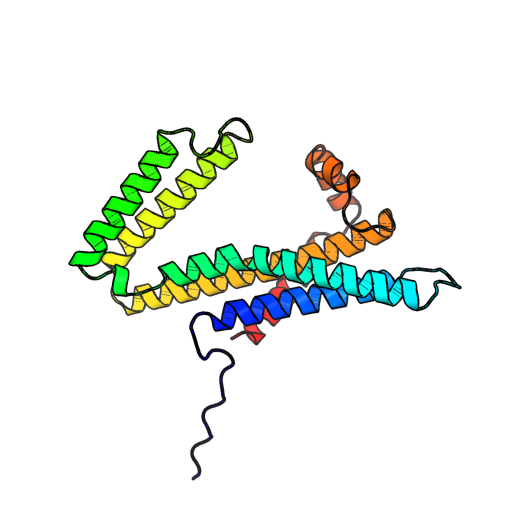91.56 178 SER A N 1
ATOM 1476 C CA . SER A 1 178 ? 10.763 4.263 -19.189 1.00 91.56 178 SER A CA 1
ATOM 1477 C C . SER A 1 178 ? 9.914 3.690 -18.063 1.00 91.56 178 SER A C 1
ATOM 1479 O O . SER A 1 178 ? 9.148 2.750 -18.259 1.00 91.56 178 SER A O 1
ATOM 1481 N N . ARG A 1 179 ? 9.997 4.286 -16.868 1.00 91.81 179 ARG A N 1
ATOM 1482 C CA . ARG A 1 179 ? 8.991 4.044 -15.818 1.00 91.81 179 ARG A CA 1
ATOM 1483 C C . ARG A 1 179 ? 7.655 4.687 -16.217 1.00 91.81 179 ARG A C 1
ATOM 1485 O O . ARG A 1 179 ? 7.567 5.330 -17.266 1.00 91.81 179 ARG A O 1
ATOM 1492 N N . TYR A 1 180 ? 6.640 4.558 -15.361 1.00 94.38 180 TYR A N 1
ATOM 1493 C CA . TYR A 1 180 ? 5.344 5.208 -15.566 1.00 94.38 180 TYR A CA 1
ATOM 1494 C C . TYR A 1 180 ? 5.494 6.708 -15.837 1.00 94.38 180 TYR A C 1
ATOM 1496 O O . TYR A 1 180 ? 6.172 7.432 -15.107 1.00 94.38 180 TYR A O 1
ATOM 1504 N N . ASN A 1 181 ? 4.840 7.155 -16.900 1.00 93.50 181 ASN A N 1
ATOM 1505 C CA . ASN A 1 181 ? 4.850 8.525 -17.391 1.00 93.50 181 ASN A CA 1
ATOM 1506 C C . ASN A 1 181 ? 3.433 8.888 -17.881 1.00 93.50 181 ASN A C 1
ATOM 1508 O O . ASN A 1 181 ? 2.458 8.239 -17.505 1.00 93.50 181 ASN A O 1
ATOM 1512 N N . PHE A 1 182 ? 3.307 9.909 -18.731 1.00 94.00 182 PHE A N 1
ATOM 1513 C CA . PHE A 1 182 ? 2.009 10.339 -19.255 1.00 94.00 182 PHE A CA 1
ATOM 1514 C C . PHE A 1 182 ? 1.278 9.258 -20.077 1.00 94.00 182 PHE A C 1
ATOM 1516 O O . PHE A 1 182 ? 0.057 9.206 -20.040 1.00 94.00 182 PHE A O 1
ATOM 1523 N N . ILE A 1 183 ? 1.990 8.322 -20.713 1.00 91.88 183 ILE A N 1
ATOM 1524 C CA . ILE A 1 183 ? 1.376 7.203 -21.456 1.00 91.88 183 ILE A CA 1
ATOM 1525 C C . ILE A 1 183 ? 0.576 6.298 -20.508 1.00 91.88 183 ILE A C 1
ATOM 1527 O O . ILE A 1 183 ? -0.498 5.809 -20.849 1.00 91.88 183 ILE A O 1
ATOM 1531 N N . ALA A 1 184 ? 1.052 6.112 -19.272 1.00 93.81 184 ALA A N 1
ATOM 1532 C CA . ALA A 1 184 ? 0.314 5.346 -18.271 1.00 93.81 184 ALA A CA 1
ATOM 1533 C C . ALA A 1 184 ? -1.020 6.019 -17.886 1.00 93.81 184 ALA A C 1
ATOM 1535 O O . ALA A 1 184 ? -1.928 5.339 -17.413 1.00 93.81 184 ALA A O 1
ATOM 1536 N N . VAL A 1 185 ? -1.164 7.333 -18.099 1.00 94.12 185 VAL A N 1
ATOM 1537 C CA . VAL A 1 185 ? -2.429 8.052 -17.886 1.00 94.12 185 VAL A CA 1
ATOM 1538 C C . VAL A 1 185 ? -3.440 7.689 -18.970 1.00 94.12 185 VAL A C 1
ATOM 1540 O O . VAL A 1 185 ? -4.593 7.423 -18.640 1.00 94.12 185 VAL A O 1
ATOM 1543 N N . ASP A 1 186 ? -3.015 7.571 -20.230 1.00 93.12 186 ASP A N 1
ATOM 1544 C CA . ASP A 1 186 ? -3.895 7.131 -21.321 1.00 93.12 186 ASP A CA 1
ATOM 1545 C C . ASP A 1 186 ? -4.464 5.730 -21.048 1.00 93.12 186 ASP A C 1
ATOM 1547 O O . ASP A 1 186 ? -5.627 5.455 -21.340 1.00 93.12 186 ASP A O 1
ATOM 1551 N N . TYR A 1 187 ? -3.699 4.866 -20.374 1.00 93.06 187 TYR A N 1
ATOM 1552 C CA . TYR A 1 187 ? -4.163 3.531 -19.985 1.00 93.06 187 TYR A CA 1
ATOM 1553 C C . TYR A 1 187 ? -5.313 3.573 -18.967 1.00 93.06 187 TYR A C 1
ATOM 1555 O O . TYR A 1 187 ? -6.143 2.662 -18.929 1.00 93.06 187 TYR A O 1
ATOM 1563 N N . LEU A 1 188 ? -5.380 4.627 -18.148 1.00 90.75 188 LEU A N 1
ATOM 1564 C CA . LEU A 1 188 ? -6.475 4.860 -17.203 1.00 90.75 188 LEU A CA 1
ATOM 1565 C C . LEU A 1 188 ? -7.702 5.492 -17.868 1.00 90.75 188 LEU A C 1
ATOM 1567 O O . LEU A 1 188 ? -8.795 5.408 -17.312 1.00 90.75 188 LEU A O 1
ATOM 1571 N N . ILE A 1 189 ? -7.539 6.107 -19.039 1.00 93.06 189 ILE A N 1
ATOM 1572 C CA . ILE A 1 189 ? -8.640 6.672 -19.827 1.00 93.06 189 ILE A CA 1
ATOM 1573 C C . ILE A 1 189 ? -9.269 5.570 -20.692 1.00 93.06 189 ILE A C 1
ATOM 1575 O O . ILE A 1 189 ? -10.483 5.373 -20.661 1.00 93.06 189 ILE A O 1
ATOM 1579 N N . TYR A 1 190 ? -8.449 4.777 -21.387 1.00 94.94 190 TYR A N 1
ATOM 1580 C CA . TYR A 1 190 ? -8.882 3.725 -22.317 1.00 94.94 190 TYR A CA 1
ATOM 1581 C C . TYR A 1 190 ? -8.870 2.325 -21.680 1.00 94.94 190 TYR A C 1
ATOM 1583 O O . TYR A 1 190 ? -8.369 1.350 -22.244 1.00 94.94 190 TYR A O 1
ATOM 1591 N N . THR A 1 191 ? -9.436 2.210 -20.476 1.00 93.31 191 THR A N 1
ATOM 1592 C CA . THR A 1 191 ? -9.334 0.992 -19.647 1.00 93.3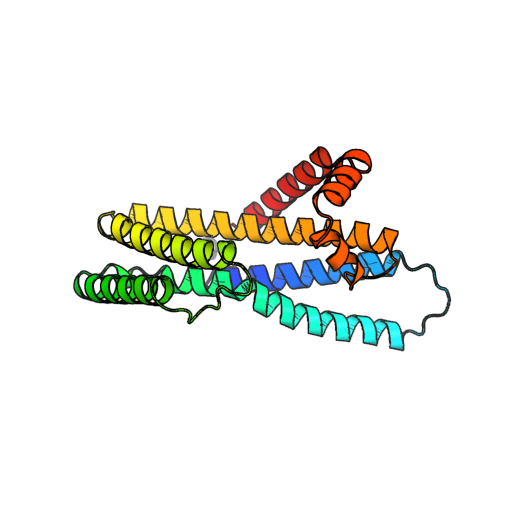1 191 THR A CA 1
ATOM 1593 C C . THR A 1 191 ? -9.875 -0.268 -20.321 1.00 93.31 191 THR A C 1
ATOM 1595 O O . THR A 1 191 ? -9.274 -1.332 -20.187 1.00 93.31 191 THR A O 1
ATOM 1598 N N . HIS A 1 192 ? -10.988 -0.180 -21.053 1.00 94.94 192 HIS A N 1
ATOM 1599 C CA . HIS A 1 192 ? -11.596 -1.343 -21.705 1.00 94.94 192 HIS A CA 1
ATOM 1600 C C . HIS A 1 192 ? -10.694 -1.949 -22.783 1.00 94.94 192 HIS A C 1
ATOM 1602 O O . HIS A 1 192 ? -10.528 -3.168 -22.826 1.00 94.94 192 HIS A O 1
ATOM 1608 N N . GLU A 1 193 ? -10.085 -1.099 -23.607 1.00 94.62 193 GLU A N 1
ATOM 1609 C CA . GLU A 1 193 ? -9.182 -1.510 -24.683 1.00 94.62 193 GLU A CA 1
ATOM 1610 C C . GLU A 1 193 ? -7.886 -2.074 -24.103 1.00 94.62 193 GLU A C 1
ATOM 1612 O O . GLU A 1 193 ? -7.480 -3.185 -24.439 1.00 94.62 193 GLU A O 1
ATOM 1617 N N . VAL A 1 194 ? -7.284 -1.368 -23.143 1.00 93.75 194 VAL A N 1
ATOM 1618 C CA . VAL A 1 194 ? -6.038 -1.799 -22.497 1.00 93.75 194 VAL A CA 1
ATOM 1619 C C . VAL A 1 194 ? -6.216 -3.121 -21.754 1.00 93.75 194 VAL A C 1
ATOM 1621 O O . VAL A 1 194 ? -5.382 -4.017 -21.882 1.00 93.75 194 VAL A O 1
ATOM 1624 N N . VAL A 1 195 ? -7.308 -3.294 -21.004 1.00 93.88 195 VAL A N 1
ATOM 1625 C CA . VAL A 1 195 ? -7.588 -4.561 -20.313 1.00 93.88 195 VAL A CA 1
ATOM 1626 C C . VAL A 1 195 ? -7.818 -5.697 -21.312 1.00 93.88 195 VAL A C 1
ATOM 1628 O O . VAL A 1 195 ? -7.378 -6.817 -21.044 1.00 93.88 195 VAL A O 1
ATOM 1631 N N . GLY A 1 196 ? -8.469 -5.433 -22.450 1.00 94.81 196 GLY A N 1
ATOM 1632 C CA . GLY A 1 196 ? -8.588 -6.391 -23.553 1.00 94.81 196 GLY A CA 1
ATOM 1633 C C . GLY A 1 196 ? -7.217 -6.821 -24.078 1.00 94.81 196 GLY A C 1
ATOM 1634 O O . GLY A 1 196 ? -6.873 -8.001 -24.008 1.00 94.81 196 GLY A O 1
ATOM 1635 N N . ASN A 1 197 ? -6.387 -5.850 -24.461 1.00 93.25 197 ASN A N 1
ATOM 1636 C CA . ASN A 1 197 ? -5.044 -6.078 -24.997 1.00 93.25 197 ASN A CA 1
ATOM 1637 C C . ASN A 1 197 ? -4.148 -6.862 -24.026 1.00 93.25 197 ASN A C 1
ATOM 1639 O O . ASN A 1 197 ? -3.413 -7.757 -24.444 1.00 93.25 197 ASN A O 1
ATOM 1643 N N . ILE A 1 198 ? -4.228 -6.576 -22.720 1.00 93.25 198 ILE A N 1
ATOM 1644 C CA . ILE A 1 198 ? -3.462 -7.301 -21.695 1.00 93.25 198 ILE A CA 1
ATOM 1645 C C . ILE A 1 198 ? -3.915 -8.763 -21.600 1.00 93.25 198 ILE A C 1
ATOM 1647 O O . ILE A 1 198 ? -3.075 -9.651 -21.455 1.00 93.25 198 ILE A O 1
ATOM 1651 N N . ARG A 1 199 ? -5.227 -9.032 -21.661 1.00 94.56 199 ARG A N 1
ATOM 1652 C CA . ARG A 1 199 ? -5.770 -10.400 -21.572 1.00 94.56 199 ARG A CA 1
ATOM 1653 C C . ARG A 1 199 ? -5.386 -11.258 -22.772 1.00 94.56 199 ARG A C 1
ATOM 1655 O O . ARG A 1 199 ? -5.219 -12.462 -22.602 1.00 94.56 199 ARG A O 1
ATOM 1662 N N . GLU A 1 200 ? -5.264 -10.651 -23.946 1.00 95.44 200 GLU A N 1
ATOM 1663 C CA . GLU A 1 200 ? -4.863 -11.338 -25.176 1.00 95.44 200 GLU A CA 1
ATOM 1664 C C . GLU A 1 200 ? -3.345 -11.536 -25.252 1.00 95.44 200 GLU A C 1
ATOM 1666 O O . GLU A 1 200 ? -2.881 -12.607 -25.640 1.00 95.44 200 GLU A O 1
ATOM 1671 N N . SER A 1 201 ? -2.570 -10.532 -24.834 1.00 94.25 201 SER A N 1
ATOM 1672 C CA . SER A 1 201 ? -1.107 -10.540 -24.964 1.00 94.25 201 SER A CA 1
ATOM 1673 C C . SER A 1 201 ? -0.386 -11.322 -23.865 1.00 94.25 201 SER A C 1
ATOM 1675 O O . SER A 1 201 ? 0.725 -11.804 -24.087 1.00 94.25 201 SER A O 1
ATOM 1677 N N . TYR A 1 202 ? -0.980 -11.456 -22.673 1.00 94.25 202 TYR A N 1
ATOM 1678 C CA . TYR A 1 202 ? -0.296 -12.018 -21.508 1.00 94.25 202 TYR A CA 1
ATOM 1679 C C . TYR A 1 202 ? -1.089 -13.133 -20.818 1.00 94.25 202 TYR A C 1
ATOM 1681 O O . TYR A 1 202 ? -2.308 -13.035 -20.661 1.00 94.25 202 TYR A O 1
ATOM 1689 N N . PRO A 1 203 ? -0.407 -14.164 -20.279 1.00 95.69 203 PRO A N 1
ATOM 1690 C CA . PRO A 1 203 ? -1.032 -15.212 -19.476 1.00 95.69 203 PRO A CA 1
ATOM 1691 C C . PRO A 1 203 ? -1.395 -14.697 -18.070 1.00 95.69 203 PRO A C 1
ATOM 1693 O O . PRO A 1 203 ? -0.837 -15.135 -17.061 1.00 95.69 203 PRO A O 1
ATOM 1696 N N . ILE A 1 204 ? -2.341 -13.755 -17.985 1.00 95.00 204 ILE A N 1
ATOM 1697 C CA . ILE A 1 204 ? -2.628 -12.985 -16.765 1.00 95.00 204 ILE A CA 1
ATOM 1698 C C . ILE A 1 204 ? -3.014 -13.872 -15.577 1.00 95.00 204 ILE A C 1
ATOM 1700 O O . ILE A 1 204 ? -2.622 -13.594 -14.449 1.00 95.00 204 ILE A O 1
ATOM 1704 N N . VAL A 1 205 ? -3.713 -14.984 -15.824 1.00 95.50 205 VAL A N 1
ATOM 1705 C CA . VAL A 1 205 ? -4.101 -15.942 -14.777 1.00 95.50 205 VAL A CA 1
ATOM 1706 C C . VAL A 1 205 ? -2.869 -16.532 -14.089 1.00 95.50 205 VAL A C 1
ATOM 1708 O O . VAL A 1 205 ? -2.811 -16.570 -12.861 1.00 95.50 205 VAL A O 1
ATOM 1711 N N . TRP A 1 206 ? -1.859 -16.939 -14.861 1.00 97.00 206 TRP A N 1
ATOM 1712 C CA . TRP A 1 206 ? -0.624 -17.516 -14.328 1.00 97.00 206 TRP A CA 1
ATOM 1713 C C . TRP A 1 206 ? 0.232 -16.476 -13.612 1.00 97.00 206 TRP A C 1
ATOM 1715 O O . TRP A 1 206 ? 0.784 -16.766 -12.550 1.00 97.00 206 TRP A O 1
ATOM 1725 N N . ILE A 1 207 ? 0.282 -15.251 -14.143 1.00 96.44 207 ILE A N 1
ATOM 1726 C CA . ILE A 1 207 ? 0.980 -14.129 -13.504 1.00 96.44 207 ILE A CA 1
ATOM 1727 C C . ILE A 1 207 ? 0.347 -13.832 -12.139 1.00 96.44 207 ILE A C 1
ATOM 1729 O O . ILE A 1 207 ? 1.044 -13.819 -11.125 1.00 96.44 207 ILE A O 1
ATOM 1733 N N . LEU A 1 208 ? -0.978 -13.665 -12.081 1.00 97.06 208 LEU A N 1
ATOM 1734 C CA . LEU A 1 208 ? -1.695 -13.387 -10.835 1.00 97.06 208 LEU A CA 1
ATOM 1735 C C . LEU A 1 208 ? -1.591 -14.545 -9.834 1.00 97.06 208 LEU A C 1
ATOM 1737 O O . LEU A 1 208 ? -1.434 -14.298 -8.639 1.00 97.06 208 LEU A O 1
ATOM 1741 N N . ALA A 1 209 ? -1.626 -15.799 -10.296 1.00 97.69 209 ALA A N 1
ATOM 1742 C CA . ALA A 1 209 ? -1.439 -16.966 -9.435 1.00 97.69 209 ALA A CA 1
ATOM 1743 C C . ALA A 1 209 ? -0.024 -17.018 -8.834 1.00 97.69 209 ALA A C 1
ATOM 1745 O O . ALA A 1 209 ? 0.123 -17.225 -7.628 1.00 97.69 209 ALA A O 1
ATOM 1746 N N . GLY A 1 210 ? 1.011 -16.775 -9.645 1.00 98.00 210 GLY A N 1
ATOM 1747 C CA . GLY A 1 210 ? 2.400 -16.706 -9.185 1.00 98.00 210 GLY A CA 1
ATOM 1748 C C . GLY A 1 210 ? 2.622 -15.574 -8.180 1.00 98.00 210 GLY A C 1
ATOM 1749 O O . GLY A 1 210 ? 3.209 -15.789 -7.118 1.00 98.00 210 GLY A O 1
ATOM 1750 N N . LEU A 1 211 ? 2.069 -14.392 -8.462 1.00 97.88 211 LEU A N 1
ATOM 1751 C CA . LEU A 1 211 ? 2.077 -13.251 -7.546 1.00 97.88 211 LEU A CA 1
ATOM 1752 C C . LEU A 1 211 ? 1.337 -13.549 -6.239 1.00 97.88 211 LEU A C 1
ATOM 1754 O O . LEU A 1 211 ? 1.821 -13.197 -5.164 1.00 97.88 211 LEU A O 1
ATOM 1758 N N . GLY A 1 212 ? 0.195 -14.234 -6.310 1.00 97.88 212 GLY A N 1
ATOM 1759 C CA . GLY A 1 212 ? -0.557 -14.678 -5.141 1.00 97.88 212 GLY A CA 1
ATOM 1760 C C . GLY A 1 212 ? 0.251 -15.637 -4.267 1.00 97.88 212 GLY A C 1
ATOM 1761 O O . GLY A 1 212 ? 0.346 -15.434 -3.056 1.00 97.88 212 GLY A O 1
ATOM 1762 N N . ALA A 1 213 ? 0.899 -16.637 -4.869 1.00 97.62 213 ALA A N 1
ATOM 1763 C CA . ALA A 1 213 ? 1.759 -17.579 -4.154 1.00 97.62 213 ALA A CA 1
ATOM 1764 C C . ALA A 1 213 ? 2.957 -16.879 -3.490 1.00 97.62 213 ALA A C 1
ATOM 1766 O O . ALA A 1 213 ? 3.237 -17.116 -2.312 1.00 97.62 213 ALA A O 1
ATOM 1767 N N . LEU A 1 214 ? 3.623 -15.968 -4.208 1.00 96.88 214 LEU A N 1
ATOM 1768 C CA . LEU A 1 214 ? 4.725 -15.171 -3.667 1.00 96.88 214 LEU A CA 1
ATOM 1769 C C . LEU A 1 214 ? 4.258 -14.280 -2.509 1.00 96.88 214 LEU A C 1
ATOM 1771 O O . LEU A 1 214 ? 4.895 -14.254 -1.456 1.00 96.88 214 LEU A O 1
ATOM 1775 N N . CYS A 1 215 ? 3.121 -13.601 -2.670 1.00 97.50 215 CYS A N 1
ATOM 1776 C CA . CYS A 1 215 ? 2.519 -12.778 -1.627 1.00 97.50 215 CYS A CA 1
ATOM 1777 C C . CYS A 1 215 ? 2.241 -13.596 -0.362 1.00 97.50 215 CYS A C 1
ATOM 1779 O O . CYS A 1 215 ? 2.590 -13.166 0.736 1.00 97.50 215 CYS A O 1
ATOM 1781 N N . LEU A 1 216 ? 1.654 -14.789 -0.497 1.00 95.94 216 LEU A N 1
ATOM 1782 C CA . LEU A 1 216 ? 1.423 -15.684 0.638 1.00 95.94 216 LEU A CA 1
ATOM 1783 C C . LEU A 1 216 ? 2.739 -16.073 1.320 1.00 95.94 216 LEU A C 1
ATOM 1785 O O . LEU A 1 216 ? 2.822 -16.006 2.545 1.00 95.94 216 LEU A O 1
ATOM 1789 N N . GLY A 1 217 ? 3.776 -16.410 0.548 1.00 95.12 217 GLY A N 1
ATOM 1790 C CA . GLY A 1 217 ? 5.110 -16.707 1.075 1.00 95.12 217 GLY A CA 1
ATOM 1791 C C . GLY A 1 217 ? 5.692 -15.553 1.899 1.00 95.12 217 GLY A C 1
ATOM 1792 O O . GLY A 1 217 ? 6.147 -15.766 3.024 1.00 95.12 217 GLY A O 1
ATOM 1793 N N . VAL A 1 218 ? 5.605 -14.322 1.388 1.00 93.31 218 VAL A N 1
ATOM 1794 C CA . VAL A 1 218 ? 6.057 -13.110 2.093 1.00 93.31 218 VAL A CA 1
ATOM 1795 C C . VAL A 1 218 ? 5.257 -12.881 3.378 1.00 93.31 218 VAL A C 1
ATOM 1797 O O . VAL A 1 218 ? 5.841 -12.658 4.436 1.00 93.31 218 VAL A O 1
ATOM 1800 N N . VAL A 1 219 ? 3.925 -12.966 3.324 1.00 91.50 219 VAL A N 1
ATOM 1801 C CA . VAL A 1 219 ? 3.061 -12.742 4.497 1.00 91.50 219 VAL A CA 1
ATOM 1802 C C . VAL A 1 219 ? 3.298 -13.799 5.578 1.00 91.50 219 VAL A C 1
ATOM 1804 O O . VAL A 1 219 ? 3.299 -13.471 6.764 1.00 91.50 219 VAL A O 1
ATOM 1807 N N . ILE A 1 220 ? 3.542 -15.055 5.193 1.00 90.62 220 ILE A N 1
ATOM 1808 C CA . ILE A 1 220 ? 3.908 -16.127 6.127 1.00 90.62 220 ILE A CA 1
ATOM 1809 C C . ILE A 1 220 ? 5.277 -15.853 6.758 1.00 90.62 220 ILE A C 1
ATOM 1811 O O . ILE A 1 220 ? 5.432 -16.064 7.957 1.00 90.62 220 ILE A O 1
ATOM 1815 N N . ALA A 1 221 ? 6.250 -15.352 5.993 1.00 87.75 221 ALA A N 1
ATOM 1816 C CA . ALA A 1 221 ? 7.571 -14.997 6.513 1.00 87.75 221 ALA A CA 1
ATOM 1817 C C . ALA A 1 221 ? 7.543 -13.800 7.485 1.00 87.75 221 ALA A C 1
ATOM 1819 O O . ALA A 1 221 ? 8.417 -13.688 8.343 1.00 87.75 221 ALA A O 1
ATOM 1820 N N . LEU A 1 222 ? 6.540 -12.922 7.373 1.00 79.44 222 LEU A N 1
ATOM 1821 C CA . LEU A 1 222 ? 6.312 -11.798 8.289 1.00 79.44 222 LEU A CA 1
ATOM 1822 C C . LEU A 1 222 ? 5.635 -12.201 9.614 1.00 79.44 222 LEU A C 1
ATOM 1824 O O . LEU A 1 222 ? 5.497 -11.348 10.489 1.00 79.44 222 LEU A O 1
ATOM 1828 N N . LYS A 1 223 ? 5.184 -13.448 9.773 1.00 70.06 223 LYS A N 1
ATOM 1829 C CA . LYS A 1 223 ? 4.509 -13.943 10.985 1.00 70.06 223 LYS A CA 1
ATOM 1830 C C . LYS A 1 223 ? 5.495 -14.361 12.079 1.00 70.06 223 LYS A C 1
ATOM 1832 O O . LYS A 1 223 ? 5.203 -14.054 13.259 1.00 70.06 223 LYS A O 1
#

pLDDT: mean 90.45, std 10.82, range [41.75, 98.0]

Secondary structure (DSSP, 8-state):
-PPPPP---S-SSTTHHHHHHHHHHHHHHHHHHHHHHHH---TT--HHHHHHHHHHHHHHHHHHHHHHHHHHHHHHHTT-GGGGSHHHHHHHHHHHHHHHHHHHHSTTS-TTS-HHHHHHHHHHHHHHHHHHHHHHTS-HHHHHHHHHHHHHHHHHHHHHHHHHHHHHHHHHHHHHSSSS-HHHHHHHHSHHHHHHHHHHHS-HHHHHHHHHHHHHHHHHHT-

Sequence (223 aa):
MKNPLPRKSIFRTKFSIVYALLLFVLCLSLLTRISLFLTVSSKGIPLTDVIEAFLIGFGYDLLISGLLVIPIAIHLVFQNDFIYQRTVFKYFFTVGLIIVLLFAFTDIIPRDFSPELHAAFIVLLAIRLIIYGVLYHRPYRSRVTWRKTMLYFFVTLFVFCLLLNAVSEWFFWNEFSSRYNFIAVDYLIYTHEVVGNIRESYPIVWILAGLGALCLGVVIALK

Radius of gyration: 22.17 Å; chains: 1; bounding box: 53×46×56 Å

Foldseek 3Di:
DDDPDPPPACPPDLCSVLVVQLVVQLVLQLVLVVVLVVPDPDDDDDVVVVVVVSVVSSVVSNVVSVVLSVVVVVLSVVLDPVCLDPVNVVVVLVVLVVVLVCLVVDCPPPCVVPVVVSVVVSVVSVVVSVVSVVCSPPDPVVSVVVSVVVSLVVLLVSQLVSLVQSVVQVVVCVVPVDGDDVVVVVCVVPVVVNVVCCVVVDPVVVVSVVSSVVSVVVSVVSD